Protein AF-A0A6A1QLP9-F1 (afdb_monomer)

pLDDT: mean 76.32, std 18.33, range [34.59, 94.62]

Mean predicted aligned error: 11.69 Å

Sequence (176 aa):
MAVLSKEYGFVILTGAASFIMVTHLAINVSKARKKYKVEVSGNTAVPLWVRRGKNLFSVVEGKYPTMYSTDPENGHLFNCIQRAHQNTLEVYPPFLFFLAVGGVYHPRVVSGLGLAWIVGRVLYAYGYYTGEPRKRKRGALSFIALIGLMGTTVCSAFQHLGWVRTGLSGGCKSCH

InterPro domains:
  IPR001129 Membrane-associated, eicosanoid/glutathione metabolism (MAPEG) protein [PF01124] (12-154)
  IPR023352 Membrane associated eicosanoid/glutathione metabolism-like domain superfamily [G3DSA:1.20.120.550] (2-168)
  IPR023352 Membrane associated eicosanoid/glutathione metabolism-like domain superfamily [SSF161084] (2-163)
  IPR050997 Membrane-associated proteins in eicosanoid and glutathione metabolism [PTHR10250] (3-162)

Structure (mmCIF, N/CA/C/O backbone):
data_AF-A0A6A1QLP9-F1
#
_entry.id   AF-A0A6A1QLP9-F1
#
loop_
_atom_site.group_PDB
_atom_site.id
_atom_site.type_symbol
_atom_site.label_atom_id
_atom_site.label_alt_id
_atom_site.label_comp_id
_atom_site.label_asym_id
_atom_site.label_entity_id
_atom_site.label_seq_id
_atom_site.pdbx_PDB_ins_code
_atom_site.Cartn_x
_atom_site.Cartn_y
_atom_site.Cartn_z
_atom_site.occupancy
_atom_site.B_iso_or_equiv
_atom_site.auth_seq_id
_atom_site.auth_comp_id
_atom_site.auth_asym_id
_atom_site.auth_atom_id
_atom_site.pdbx_PDB_model_num
ATOM 1 N N . MET A 1 1 ? -1.564 7.423 30.452 1.00 41.16 1 MET A N 1
ATOM 2 C CA . MET A 1 1 ? -1.607 6.039 29.925 1.00 41.16 1 MET A CA 1
ATOM 3 C C . MET A 1 1 ? -2.262 6.089 28.557 1.00 41.16 1 MET A C 1
ATOM 5 O O . MET A 1 1 ? -3.289 6.744 28.445 1.00 41.16 1 MET A O 1
ATOM 9 N N . ALA A 1 2 ? -1.649 5.519 27.516 1.00 47.16 2 ALA A N 1
ATOM 10 C CA . ALA A 1 2 ? -2.204 5.581 26.162 1.00 47.16 2 ALA A CA 1
ATOM 11 C C . ALA A 1 2 ? -3.618 4.968 26.137 1.00 47.16 2 ALA A C 1
ATOM 13 O O . ALA A 1 2 ? -3.807 3.836 26.574 1.00 47.16 2 ALA A O 1
ATOM 14 N N . VAL A 1 3 ? -4.598 5.731 25.648 1.00 61.25 3 VAL A N 1
ATOM 15 C CA . VAL A 1 3 ? -6.047 5.422 25.632 1.00 61.25 3 VAL A CA 1
ATOM 16 C C . VAL A 1 3 ? -6.394 4.431 24.502 1.00 61.25 3 VAL A C 1
ATOM 18 O O . VAL A 1 3 ? -7.449 4.499 23.886 1.00 61.25 3 VAL A O 1
ATOM 21 N N . LEU A 1 4 ? -5.481 3.515 24.168 1.00 66.38 4 LEU A N 1
ATOM 22 C CA . LEU A 1 4 ? -5.607 2.640 23.003 1.00 66.38 4 LEU A CA 1
ATOM 23 C C . LEU A 1 4 ? -5.487 1.174 23.418 1.00 66.38 4 LEU A C 1
ATOM 25 O O . LEU A 1 4 ? -4.597 0.805 24.185 1.00 66.38 4 LEU A O 1
ATOM 29 N N . SER A 1 5 ? -6.402 0.338 22.920 1.00 74.50 5 SER A N 1
ATOM 30 C CA . SER A 1 5 ? -6.439 -1.093 23.236 1.00 74.50 5 SER A CA 1
ATOM 31 C C . SER A 1 5 ? -5.113 -1.768 22.868 1.00 74.50 5 SER A C 1
ATOM 33 O O . SER A 1 5 ? -4.557 -1.489 21.806 1.00 74.50 5 SER A O 1
ATOM 35 N N . LYS A 1 6 ? -4.623 -2.695 23.707 1.00 81.44 6 LYS A N 1
ATOM 36 C CA . LYS A 1 6 ? -3.385 -3.469 23.452 1.00 81.44 6 LYS A CA 1
ATOM 37 C C . LYS A 1 6 ? -3.388 -4.132 22.066 1.00 81.44 6 LYS A C 1
ATOM 39 O O . LYS A 1 6 ? -2.355 -4.227 21.415 1.00 81.44 6 LYS A O 1
ATOM 44 N N . GLU A 1 7 ? -4.569 -4.518 21.592 1.00 85.31 7 GLU A N 1
ATOM 45 C CA . GLU A 1 7 ? -4.805 -5.148 20.289 1.00 85.31 7 GLU A CA 1
ATOM 46 C C . GLU A 1 7 ? -4.522 -4.217 19.100 1.00 85.31 7 GLU A C 1
ATOM 48 O O . GLU A 1 7 ? -4.204 -4.680 18.007 1.00 85.31 7 GLU A O 1
ATOM 53 N N . TYR A 1 8 ? -4.583 -2.897 19.292 1.00 88.12 8 TYR A N 1
ATOM 54 C CA . TYR A 1 8 ? -4.250 -1.936 18.240 1.00 88.12 8 TYR A CA 1
ATOM 55 C C . TYR A 1 8 ? -2.758 -1.985 17.864 1.00 88.12 8 TYR A C 1
ATOM 57 O O . TYR A 1 8 ? -2.376 -1.581 16.766 1.00 88.12 8 TYR A O 1
ATOM 65 N N . GLY A 1 9 ? -1.906 -2.555 18.726 1.00 89.00 9 GLY A N 1
ATOM 66 C CA . GLY A 1 9 ? -0.505 -2.824 18.400 1.00 89.00 9 GLY A CA 1
ATOM 67 C C . GLY A 1 9 ? -0.340 -3.650 17.118 1.00 89.00 9 GLY A C 1
ATOM 68 O O . GLY A 1 9 ? 0.564 -3.378 16.327 1.00 89.00 9 GLY A O 1
ATOM 69 N N . PHE A 1 10 ? -1.261 -4.581 16.837 1.00 90.69 10 PHE A N 1
ATOM 70 C CA . PHE A 1 10 ? -1.253 -5.338 15.583 1.00 90.69 10 PHE A CA 1
ATOM 71 C C . PHE A 1 10 ? -1.493 -4.441 14.366 1.00 90.69 10 PHE A C 1
ATOM 73 O O . PHE A 1 10 ? -0.850 -4.621 13.333 1.00 90.69 10 PHE A O 1
ATOM 80 N N . VAL A 1 11 ? -2.366 -3.438 14.474 1.00 92.56 11 VAL A N 1
ATOM 81 C CA . VAL A 1 11 ? -2.654 -2.481 13.393 1.00 92.56 11 VAL A CA 1
ATOM 82 C C . VAL A 1 11 ? -1.407 -1.657 13.075 1.00 92.56 11 VAL A C 1
ATOM 84 O O . VAL A 1 11 ? -1.047 -1.515 11.907 1.00 92.56 11 VAL A O 1
ATOM 87 N N . ILE A 1 12 ? -0.688 -1.202 14.106 1.00 92.56 12 ILE A N 1
ATOM 88 C CA . ILE A 1 12 ? 0.570 -0.454 13.953 1.00 92.56 12 ILE A CA 1
ATOM 89 C C . ILE A 1 12 ? 1.643 -1.318 13.281 1.00 92.56 12 ILE A C 1
ATOM 91 O O . ILE A 1 12 ? 2.286 -0.862 12.335 1.00 92.56 12 ILE A O 1
ATOM 95 N N . LEU A 1 13 ? 1.799 -2.578 13.705 1.00 93.56 13 LEU A N 1
ATOM 96 C CA . LEU A 1 13 ? 2.716 -3.522 13.054 1.00 93.56 13 LEU A CA 1
ATOM 97 C C . LEU A 1 13 ? 2.352 -3.741 11.582 1.00 93.56 13 LEU A C 1
ATOM 99 O O . LEU A 1 13 ? 3.231 -3.772 10.722 1.00 93.56 13 LEU A O 1
ATOM 103 N N . THR A 1 14 ? 1.056 -3.832 11.278 1.00 93.88 14 THR A N 1
ATOM 104 C CA . THR A 1 14 ? 0.567 -3.975 9.900 1.00 93.88 14 THR A CA 1
ATOM 105 C C . THR A 1 14 ? 0.884 -2.722 9.074 1.00 93.88 14 THR A C 1
ATOM 107 O O . THR A 1 14 ? 1.339 -2.826 7.934 1.00 93.88 14 THR A O 1
ATOM 110 N N . GLY A 1 15 ? 0.726 -1.532 9.661 1.00 93.88 15 GLY A N 1
ATOM 111 C CA . GLY A 1 15 ? 1.123 -0.259 9.058 1.00 93.88 15 GLY A CA 1
ATOM 112 C C . GLY A 1 15 ? 2.625 -0.195 8.768 1.00 93.88 15 GLY A C 1
ATOM 113 O O . GLY A 1 15 ? 3.019 0.111 7.641 1.00 93.88 15 GLY A O 1
ATOM 114 N N . ALA A 1 16 ? 3.469 -0.582 9.727 1.00 94.31 16 ALA A N 1
ATOM 115 C CA . ALA A 1 16 ? 4.919 -0.649 9.538 1.00 94.31 16 ALA A CA 1
ATOM 116 C C . ALA A 1 16 ? 5.316 -1.645 8.430 1.00 94.31 16 ALA A C 1
ATOM 118 O O . ALA A 1 16 ? 6.118 -1.315 7.553 1.00 94.31 16 ALA A O 1
ATOM 119 N N . ALA A 1 17 ? 4.702 -2.831 8.402 1.00 94.62 17 ALA A N 1
ATOM 120 C CA . ALA A 1 17 ? 4.916 -3.819 7.345 1.00 94.62 17 ALA A CA 1
ATOM 121 C C . ALA A 1 17 ? 4.508 -3.285 5.959 1.00 94.62 17 ALA A C 1
ATOM 123 O O . ALA A 1 17 ? 5.198 -3.529 4.965 1.00 94.62 17 ALA A O 1
ATOM 124 N N . SER A 1 18 ? 3.424 -2.507 5.883 1.00 93.69 18 SER A N 1
ATOM 125 C CA . SER A 1 18 ? 2.993 -1.887 4.627 1.00 93.69 18 SER A CA 1
ATOM 126 C C . SER A 1 18 ? 4.010 -0.865 4.099 1.00 93.69 18 SER A C 1
ATOM 128 O O . SER A 1 18 ? 4.268 -0.830 2.894 1.00 93.69 18 SER A O 1
ATOM 130 N N . PHE A 1 19 ? 4.674 -0.118 4.989 1.00 93.38 19 PHE A N 1
ATOM 131 C CA . PHE A 1 19 ? 5.731 0.823 4.617 1.00 93.38 19 PHE A CA 1
ATOM 132 C C . PHE A 1 19 ? 6.962 0.110 4.039 1.00 93.38 19 PHE A C 1
ATOM 134 O O . PHE A 1 19 ? 7.518 0.539 3.023 1.00 93.38 19 PHE A O 1
ATOM 141 N N . ILE A 1 20 ? 7.349 -1.025 4.634 1.00 94.31 20 ILE A N 1
ATOM 142 C CA . ILE A 1 20 ? 8.434 -1.876 4.119 1.00 94.31 20 ILE A CA 1
ATOM 143 C C . ILE A 1 20 ? 8.091 -2.378 2.710 1.00 94.31 20 ILE A C 1
ATOM 145 O O . ILE A 1 20 ? 8.933 -2.316 1.813 1.00 94.31 20 ILE A O 1
ATOM 149 N N . MET A 1 21 ? 6.848 -2.814 2.479 1.00 92.81 21 MET A N 1
ATOM 150 C CA . MET A 1 21 ? 6.394 -3.270 1.160 1.00 92.81 21 MET A CA 1
ATOM 151 C C . MET A 1 21 ? 6.458 -2.152 0.108 1.00 92.81 21 MET A C 1
ATOM 153 O O . MET A 1 21 ? 7.036 -2.357 -0.963 1.00 92.81 21 MET A O 1
ATOM 157 N N . VAL A 1 22 ? 5.938 -0.956 0.408 1.00 91.81 22 VAL A N 1
ATOM 158 C CA . VAL A 1 22 ? 5.984 0.187 -0.527 1.00 91.81 22 VAL A CA 1
ATOM 159 C C . VAL A 1 22 ? 7.431 0.579 -0.842 1.00 91.81 22 VAL A C 1
ATOM 161 O O . VAL A 1 22 ? 7.770 0.812 -2.007 1.00 91.81 22 VAL A O 1
ATOM 164 N N . THR A 1 23 ? 8.303 0.566 0.168 1.00 91.44 23 THR A N 1
ATOM 165 C CA . THR A 1 23 ? 9.740 0.833 0.009 1.00 91.44 23 THR A CA 1
ATOM 166 C C . THR A 1 23 ? 10.415 -0.221 -0.870 1.00 91.44 23 THR A C 1
ATOM 168 O O . THR A 1 23 ? 11.175 0.124 -1.776 1.00 91.44 23 THR A O 1
ATOM 171 N N . HIS A 1 24 ? 10.101 -1.504 -0.681 1.00 90.00 24 HIS A N 1
ATOM 172 C CA . HIS A 1 24 ? 10.611 -2.585 -1.527 1.00 90.00 24 HIS A CA 1
ATOM 173 C C . HIS A 1 24 ? 10.222 -2.388 -3.004 1.00 90.00 24 HIS A C 1
ATOM 175 O O . HIS A 1 24 ? 11.066 -2.521 -3.895 1.00 90.00 24 HIS A O 1
ATOM 181 N N . LEU A 1 25 ? 8.975 -1.988 -3.281 1.00 88.00 25 LEU A N 1
ATOM 182 C CA . LEU A 1 25 ? 8.537 -1.658 -4.642 1.00 88.00 25 LEU A CA 1
ATOM 183 C C . LEU A 1 25 ? 9.297 -0.443 -5.207 1.00 88.00 25 LEU A C 1
ATOM 185 O O . LEU A 1 25 ? 9.734 -0.489 -6.358 1.00 88.00 25 LEU A O 1
ATOM 189 N N . ALA A 1 26 ? 9.510 0.607 -4.408 1.00 88.00 26 ALA A N 1
ATOM 190 C CA . ALA A 1 26 ? 10.265 1.797 -4.818 1.00 88.00 26 ALA A CA 1
ATOM 191 C C . ALA A 1 26 ? 11.736 1.479 -5.160 1.00 88.00 26 ALA A C 1
ATOM 193 O O . ALA A 1 26 ? 12.284 1.984 -6.149 1.00 88.00 26 ALA A O 1
ATOM 194 N N . ILE A 1 27 ? 12.369 0.587 -4.390 1.00 88.56 27 ILE A N 1
ATOM 195 C CA . ILE A 1 27 ? 13.727 0.099 -4.666 1.00 88.56 27 ILE A CA 1
ATOM 196 C C . ILE A 1 27 ? 13.755 -0.678 -5.985 1.00 88.56 27 ILE A C 1
ATOM 198 O O . ILE A 1 27 ? 14.677 -0.489 -6.779 1.00 88.56 27 ILE A O 1
ATOM 202 N N . ASN A 1 28 ? 12.747 -1.506 -6.266 1.00 87.88 28 ASN A N 1
ATOM 203 C CA . ASN A 1 28 ? 12.674 -2.246 -7.528 1.00 87.88 28 ASN A CA 1
ATOM 204 C C . ASN A 1 28 ? 12.504 -1.317 -8.738 1.00 87.88 28 ASN A C 1
ATOM 206 O O . ASN A 1 28 ? 13.165 -1.534 -9.754 1.00 87.88 28 ASN A O 1
ATOM 210 N N . VAL A 1 29 ? 11.716 -0.240 -8.623 1.00 85.81 29 VAL A N 1
ATOM 211 C CA . VAL A 1 29 ? 11.641 0.799 -9.670 1.00 85.81 29 VAL A CA 1
ATOM 212 C C . VAL A 1 29 ? 13.000 1.475 -9.856 1.00 85.81 29 VAL A C 1
ATOM 214 O O . VAL A 1 29 ? 13.453 1.648 -10.986 1.00 85.81 29 VAL A O 1
ATOM 217 N N . SER A 1 30 ? 13.683 1.817 -8.764 1.00 83.94 30 SER A N 1
ATOM 218 C CA . SER A 1 30 ? 15.004 2.458 -8.809 1.00 83.94 30 SER A CA 1
ATOM 219 C C . SER A 1 30 ? 16.070 1.558 -9.443 1.00 83.94 30 SER A C 1
ATOM 221 O O . SER A 1 30 ? 16.852 2.009 -10.281 1.00 83.94 30 SER A O 1
ATOM 223 N N . LYS A 1 31 ? 16.079 0.265 -9.101 1.00 85.69 31 LYS A N 1
ATOM 224 C CA . LYS A 1 31 ? 16.943 -0.742 -9.735 1.00 85.69 31 LYS A CA 1
ATOM 225 C C . LYS A 1 31 ? 16.619 -0.889 -11.222 1.00 85.69 31 LYS A C 1
ATOM 227 O O . LYS A 1 31 ? 17.538 -0.934 -12.036 1.00 85.69 31 LYS A O 1
ATOM 232 N N . ALA A 1 32 ? 15.336 -0.904 -11.584 1.00 83.56 32 ALA A N 1
ATOM 233 C CA . ALA A 1 32 ? 14.907 -0.969 -12.976 1.00 83.56 32 ALA A CA 1
ATOM 234 C C . ALA A 1 32 ? 15.343 0.277 -13.768 1.00 83.56 32 ALA A C 1
ATOM 236 O O . ALA A 1 32 ? 15.860 0.129 -14.870 1.00 83.56 32 ALA A O 1
ATOM 237 N N . ARG A 1 33 ? 15.251 1.486 -13.189 1.00 79.38 33 ARG A N 1
ATOM 238 C CA . ARG A 1 33 ? 15.762 2.726 -13.813 1.00 79.38 33 ARG A CA 1
ATOM 239 C C . ARG A 1 33 ? 17.248 2.619 -14.160 1.00 79.38 33 ARG A C 1
ATOM 241 O O . ARG A 1 33 ? 17.635 2.963 -15.271 1.00 79.38 33 ARG A O 1
ATOM 248 N N . LYS A 1 34 ? 18.061 2.085 -13.239 1.00 80.00 34 LYS A N 1
ATOM 249 C CA . LYS A 1 34 ? 19.498 1.853 -13.474 1.00 80.00 34 LYS A CA 1
ATOM 250 C C . LYS A 1 34 ? 19.745 0.785 -14.545 1.00 80.00 34 LYS A C 1
ATOM 252 O O . LYS A 1 34 ? 20.611 0.970 -15.391 1.00 80.00 34 LYS A O 1
ATOM 257 N N . LYS A 1 35 ? 18.976 -0.312 -14.531 1.00 79.56 35 LYS A N 1
ATOM 258 C CA . LYS A 1 35 ? 19.123 -1.432 -15.477 1.00 79.56 35 LYS A CA 1
ATOM 259 C C . LYS A 1 35 ? 18.801 -1.032 -16.918 1.00 79.56 35 LYS A C 1
ATOM 261 O O . LYS A 1 35 ? 19.521 -1.432 -17.825 1.00 79.56 35 LYS A O 1
ATOM 266 N N . TYR A 1 36 ? 17.744 -0.249 -17.115 1.00 72.50 36 TYR A N 1
ATOM 267 C CA . TYR A 1 36 ? 17.289 0.167 -18.444 1.00 72.50 36 TYR A CA 1
ATOM 268 C C . TYR A 1 36 ? 17.879 1.503 -18.897 1.00 72.50 36 TYR A C 1
ATOM 270 O O . TYR A 1 36 ? 17.431 2.029 -19.905 1.00 72.50 36 TYR A O 1
ATOM 278 N N . LYS A 1 37 ? 18.860 2.057 -18.159 1.00 65.69 37 LYS A N 1
ATOM 279 C CA . LYS A 1 37 ? 19.513 3.345 -18.455 1.00 65.69 37 LYS A CA 1
ATOM 280 C C . LYS A 1 37 ? 18.513 4.422 -18.889 1.00 65.69 37 LYS A C 1
ATOM 282 O O . LYS A 1 37 ? 18.781 5.183 -19.810 1.00 65.69 37 LYS A O 1
ATOM 287 N N . VAL A 1 38 ? 17.346 4.467 -18.238 1.00 60.72 38 VAL A N 1
ATOM 288 C CA . VAL A 1 38 ? 16.335 5.489 -18.519 1.00 60.72 38 VAL A CA 1
ATOM 289 C C . VAL A 1 38 ? 16.949 6.790 -18.041 1.00 60.72 38 VAL A C 1
ATOM 291 O O . VAL A 1 38 ? 16.946 7.067 -16.838 1.00 60.72 38 VAL A O 1
ATOM 294 N N . GLU A 1 39 ? 17.563 7.532 -18.961 1.00 52.97 39 GLU A N 1
ATOM 295 C CA . GLU A 1 39 ? 18.166 8.812 -18.646 1.00 52.97 39 GLU A CA 1
ATOM 296 C C . GLU A 1 39 ? 17.054 9.706 -18.104 1.00 52.97 39 GLU A C 1
ATOM 298 O O . GLU A 1 39 ? 16.117 10.107 -18.804 1.00 52.97 39 GLU A O 1
ATOM 303 N N . VAL A 1 40 ? 17.138 9.980 -16.803 1.00 52.28 40 VAL A N 1
ATOM 304 C CA . VAL A 1 40 ? 16.488 11.127 -16.184 1.00 52.28 40 VAL A CA 1
ATOM 305 C C . VAL A 1 40 ? 17.168 12.311 -16.843 1.00 52.28 40 VAL A C 1
ATOM 307 O O . VAL A 1 40 ? 18.239 12.684 -16.389 1.00 52.28 40 VAL A O 1
ATOM 310 N N . SER A 1 41 ? 16.609 12.759 -17.973 1.00 41.88 41 SER A N 1
ATOM 311 C CA . SER A 1 41 ? 17.127 13.778 -18.889 1.00 41.88 41 SER A CA 1
ATOM 312 C C . SER A 1 41 ? 18.008 14.809 -18.182 1.00 41.88 41 SER A C 1
ATOM 314 O O . SER A 1 41 ? 17.544 15.869 -17.767 1.00 41.88 41 SER A O 1
ATOM 316 N N . GLY A 1 42 ? 19.292 14.483 -18.065 1.00 45.06 42 GLY A N 1
ATOM 317 C CA . GLY A 1 42 ? 20.350 15.422 -17.782 1.00 45.06 42 GLY A CA 1
ATOM 318 C C . GLY A 1 42 ? 20.740 16.013 -19.123 1.00 45.06 42 GLY A C 1
ATOM 319 O O . GLY A 1 42 ? 21.214 15.306 -20.003 1.00 45.06 42 GLY A O 1
ATOM 320 N N . ASN A 1 43 ? 20.505 17.309 -19.282 1.00 39.81 43 ASN A N 1
ATOM 321 C CA . ASN A 1 43 ? 21.240 18.167 -20.207 1.00 39.81 43 ASN A CA 1
ATOM 322 C C . ASN A 1 43 ? 21.183 17.823 -21.706 1.00 39.81 43 ASN A C 1
ATOM 324 O O . ASN A 1 43 ? 22.191 17.918 -22.399 1.00 39.81 43 ASN A O 1
ATOM 328 N N . THR A 1 44 ? 19.995 17.586 -22.260 1.00 41.31 44 THR A N 1
ATOM 329 C CA . THR A 1 44 ? 19.772 17.951 -23.670 1.00 41.31 44 THR A CA 1
ATOM 330 C C . THR A 1 44 ? 18.977 19.243 -23.726 1.00 41.31 44 THR A C 1
ATOM 332 O O . THR A 1 44 ? 17.766 19.246 -23.939 1.00 41.31 44 THR A O 1
ATOM 335 N N . ALA A 1 45 ? 19.682 20.359 -23.518 1.00 43.19 45 ALA A N 1
ATOM 336 C CA . ALA A 1 45 ? 19.255 21.620 -24.098 1.00 43.19 45 ALA A CA 1
ATOM 337 C C . ALA A 1 45 ? 19.235 21.401 -25.615 1.00 43.19 45 ALA A C 1
ATOM 339 O O . ALA A 1 45 ? 20.285 21.312 -26.244 1.00 43.19 45 ALA A O 1
ATOM 340 N N . VAL A 1 46 ? 18.054 21.229 -26.199 1.00 43.78 46 VAL A N 1
ATOM 341 C CA . VAL A 1 46 ? 17.875 21.498 -27.624 1.00 43.78 46 VAL A CA 1
ATOM 342 C C . VAL A 1 46 ? 17.834 23.017 -27.731 1.00 43.78 46 VAL A C 1
ATOM 344 O O . VAL A 1 46 ? 16.893 23.615 -27.209 1.00 43.78 46 VAL A O 1
ATOM 347 N N . PRO A 1 47 ? 18.844 23.685 -28.314 1.00 42.72 47 PRO A N 1
ATOM 348 C CA . PRO A 1 47 ? 18.749 25.116 -28.515 1.00 42.72 47 PRO A CA 1
ATOM 349 C C . PRO A 1 47 ? 17.731 25.348 -29.635 1.00 42.72 47 PRO A C 1
ATOM 351 O O . PRO A 1 47 ? 18.063 25.343 -30.820 1.00 42.72 47 PRO A O 1
ATOM 354 N N . LEU A 1 48 ? 16.461 25.506 -29.263 1.00 45.50 48 LEU A N 1
ATOM 355 C CA . LEU A 1 48 ? 15.441 25.999 -30.171 1.00 45.50 48 LEU A CA 1
ATOM 356 C C . LEU A 1 48 ? 15.639 27.516 -30.278 1.00 45.50 48 LEU A C 1
ATOM 358 O O . LEU A 1 48 ? 15.149 28.289 -29.457 1.00 45.50 48 LEU A O 1
ATOM 362 N N . TRP A 1 49 ? 16.421 27.953 -31.267 1.00 41.94 49 TRP A N 1
ATOM 363 C CA . TRP A 1 49 ? 16.651 29.373 -31.538 1.00 41.94 49 TRP A CA 1
ATOM 364 C C . TRP A 1 49 ? 15.392 30.013 -32.142 1.00 41.94 49 TRP A C 1
ATOM 366 O O . TRP A 1 49 ? 15.315 30.252 -33.347 1.00 41.94 49 TRP A O 1
ATOM 376 N N . VAL A 1 50 ? 14.384 30.318 -31.323 1.00 52.50 50 VAL A N 1
ATOM 377 C CA . VAL A 1 50 ? 13.271 31.174 -31.756 1.00 52.50 50 VAL A CA 1
ATOM 378 C C . VAL A 1 50 ? 13.750 32.623 -31.711 1.00 52.50 50 VAL A C 1
ATOM 380 O O . VAL A 1 50 ? 13.850 33.252 -30.659 1.00 52.50 50 VAL A O 1
ATOM 383 N N . ARG A 1 51 ? 14.104 33.159 -32.881 1.00 43.97 51 ARG A N 1
ATOM 384 C CA . ARG A 1 51 ? 14.646 34.513 -33.033 1.00 43.97 51 A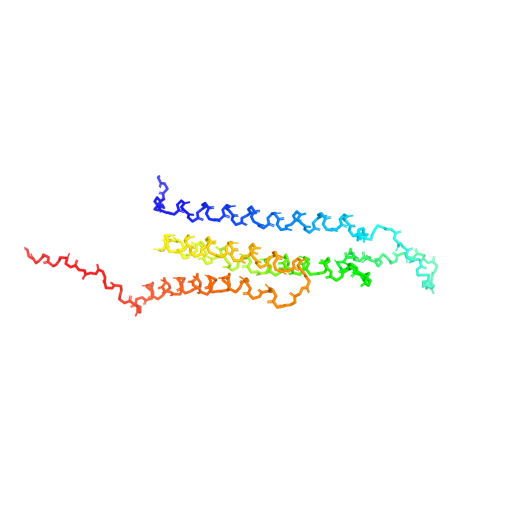RG A CA 1
ATOM 385 C C . ARG A 1 51 ? 13.521 35.546 -32.897 1.00 43.97 51 ARG A C 1
ATOM 387 O O . ARG A 1 51 ? 12.840 35.850 -33.872 1.00 43.97 51 ARG A O 1
ATOM 394 N N . ARG A 1 52 ? 13.340 36.124 -31.706 1.00 48.75 52 ARG A N 1
ATOM 395 C CA . ARG A 1 52 ? 12.495 37.317 -31.514 1.00 48.75 52 ARG A CA 1
ATOM 396 C C . ARG A 1 52 ? 13.211 38.368 -30.667 1.00 48.75 52 ARG A C 1
ATOM 398 O O . ARG A 1 52 ? 13.222 38.291 -29.449 1.00 48.75 52 ARG A O 1
ATOM 405 N N . GLY A 1 53 ? 13.760 39.381 -31.341 1.00 46.50 53 GLY A N 1
ATOM 406 C CA . GLY A 1 53 ? 14.353 40.563 -30.703 1.00 46.50 53 GLY A CA 1
ATOM 407 C C . GLY A 1 53 ? 15.731 40.326 -30.075 1.00 46.50 53 GLY A C 1
ATOM 408 O O . GLY A 1 53 ? 16.131 39.199 -29.818 1.00 46.50 53 GLY A O 1
ATOM 409 N N . LYS A 1 54 ? 16.485 41.412 -29.867 1.00 54.66 54 LYS A N 1
ATOM 410 C CA . LYS A 1 54 ? 17.914 41.444 -29.482 1.00 54.66 54 LYS A CA 1
ATOM 411 C C . LYS A 1 54 ? 18.225 40.965 -28.049 1.00 54.66 54 LYS A C 1
ATOM 413 O O . LYS A 1 54 ? 19.316 41.224 -27.556 1.00 54.66 54 LYS A O 1
ATOM 418 N N . ASN A 1 55 ? 17.309 40.239 -27.414 1.00 41.31 55 ASN A N 1
ATOM 419 C CA . ASN A 1 55 ? 17.514 39.620 -26.112 1.00 41.31 55 ASN A CA 1
ATOM 420 C C . ASN A 1 55 ? 17.447 38.106 -26.308 1.00 41.31 55 ASN A C 1
ATOM 422 O O . ASN A 1 55 ? 16.388 37.557 -26.609 1.00 41.31 55 ASN A O 1
ATOM 426 N N . LEU A 1 56 ? 18.593 37.440 -26.172 1.00 49.19 56 LEU A N 1
ATOM 427 C CA . LEU A 1 56 ? 18.676 35.987 -26.200 1.00 49.19 56 LEU A CA 1
ATOM 428 C C . LEU A 1 56 ? 18.095 35.447 -24.888 1.00 49.19 56 LEU A C 1
ATOM 430 O O . LEU A 1 56 ? 18.807 35.293 -23.901 1.00 49.19 56 LEU A O 1
ATOM 434 N N . PHE A 1 57 ? 16.783 35.236 -24.853 1.00 52.38 57 PHE A N 1
ATOM 435 C CA . PHE A 1 57 ? 16.118 34.629 -23.709 1.00 52.38 57 PHE A CA 1
ATOM 436 C C . PHE A 1 57 ? 16.043 33.117 -23.917 1.00 52.38 57 PHE A C 1
ATOM 438 O O . PHE A 1 57 ? 15.296 32.635 -24.768 1.00 52.38 57 PHE A O 1
ATOM 445 N N . SER A 1 58 ? 16.822 32.364 -23.141 1.00 43.53 58 SER A N 1
ATOM 446 C CA . SER A 1 58 ? 16.667 30.915 -23.051 1.00 43.53 58 SER A CA 1
ATOM 447 C C . SER A 1 58 ? 15.373 30.614 -22.297 1.00 43.53 58 SER A C 1
ATOM 449 O O . SER A 1 58 ? 15.345 30.656 -21.067 1.00 43.53 58 SER A O 1
ATOM 451 N N . VAL A 1 59 ? 14.295 30.301 -23.018 1.00 49.69 59 VAL A N 1
ATOM 452 C CA . VAL A 1 59 ? 13.168 29.583 -22.416 1.00 49.69 59 VAL A CA 1
ATOM 453 C C . VAL A 1 59 ? 13.712 28.212 -22.032 1.00 49.69 59 VAL A C 1
ATOM 455 O O . VAL A 1 59 ? 13.971 27.373 -22.893 1.00 49.69 59 VAL A O 1
ATOM 458 N N . VAL A 1 60 ? 13.944 27.990 -20.740 1.00 45.62 60 VAL A N 1
ATOM 459 C CA . VAL A 1 60 ? 14.147 26.641 -20.217 1.00 45.62 60 VAL A CA 1
ATOM 460 C C . VAL A 1 60 ? 12.793 25.946 -20.331 1.00 45.62 60 VAL A C 1
ATOM 462 O O . VAL A 1 60 ? 11.988 25.978 -19.403 1.00 45.62 60 VAL A O 1
ATOM 465 N N . GLU A 1 61 ? 12.504 25.346 -21.486 1.00 49.38 61 GLU A N 1
ATOM 466 C CA . GLU A 1 61 ? 11.547 24.244 -21.538 1.00 49.38 61 GLU A CA 1
ATOM 467 C C . GLU A 1 61 ? 12.147 23.155 -20.653 1.00 49.38 61 GLU A C 1
ATOM 469 O O . GLU A 1 61 ? 13.066 22.435 -21.046 1.00 49.38 61 GLU A O 1
ATOM 474 N N . GLY A 1 62 ? 11.710 23.115 -19.395 1.00 42.03 62 GLY A N 1
ATOM 475 C CA . GLY A 1 62 ? 12.120 22.095 -18.446 1.00 42.03 62 GLY A CA 1
ATOM 476 C C . GLY A 1 62 ? 11.719 20.738 -19.003 1.00 42.03 62 GLY A C 1
ATOM 477 O O . GLY A 1 62 ? 10.571 20.322 -18.872 1.00 42.03 62 GLY A O 1
ATOM 478 N N . LYS A 1 63 ? 12.655 20.062 -19.670 1.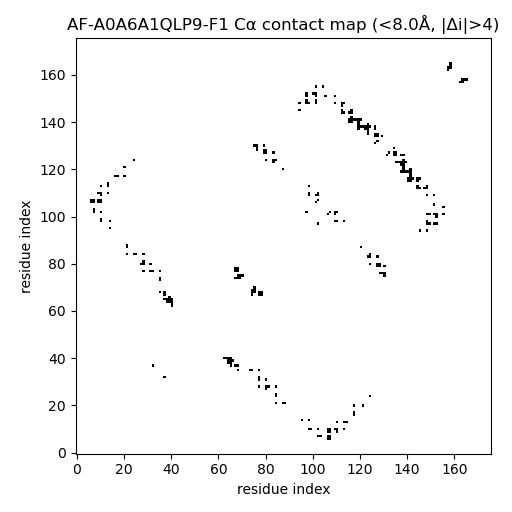00 51.25 63 LYS A N 1
ATOM 479 C CA . LYS A 1 63 ? 12.459 18.722 -20.211 1.00 51.25 63 LYS A CA 1
ATOM 480 C C . LYS A 1 63 ? 12.177 17.798 -19.030 1.00 51.25 63 LYS A C 1
ATOM 482 O O . LYS A 1 63 ? 13.059 17.546 -18.210 1.00 51.25 63 LYS A O 1
ATOM 487 N N . TYR A 1 64 ? 10.923 17.367 -18.900 1.00 50.19 64 TYR A N 1
ATOM 488 C CA . TYR A 1 64 ? 10.503 16.516 -17.794 1.00 50.19 64 TYR A CA 1
ATOM 489 C C . TYR A 1 64 ? 11.353 15.241 -17.753 1.00 50.19 64 TYR A C 1
ATOM 491 O O . TYR A 1 64 ? 11.687 14.689 -18.807 1.00 50.19 64 TYR A O 1
ATOM 499 N N . PRO A 1 65 ? 11.701 14.749 -16.550 1.00 60.81 65 PRO A N 1
ATOM 500 C CA . PRO A 1 65 ? 12.436 13.505 -16.416 1.00 60.81 65 PRO A CA 1
ATOM 501 C C . PRO A 1 65 ? 11.657 12.378 -17.095 1.00 60.81 65 PRO A C 1
ATOM 503 O O . PRO A 1 65 ? 10.461 12.200 -16.856 1.00 60.81 65 PRO A O 1
ATOM 506 N N . THR A 1 66 ? 12.340 11.616 -17.946 1.00 67.06 66 THR A N 1
ATOM 507 C CA . THR A 1 66 ? 11.732 10.551 -18.742 1.00 67.06 66 THR A CA 1
ATOM 508 C C . THR A 1 66 ? 11.077 9.518 -17.819 1.00 67.06 66 THR A C 1
ATOM 510 O O . THR A 1 66 ? 11.745 8.819 -17.048 1.00 67.06 66 THR A O 1
ATOM 513 N N . MET A 1 67 ? 9.742 9.459 -17.842 1.00 69.75 67 MET A N 1
ATOM 514 C CA . MET A 1 67 ? 8.977 8.533 -17.004 1.00 69.75 67 MET A CA 1
ATOM 515 C C . MET A 1 67 ? 8.996 7.128 -17.597 1.00 69.75 67 MET A C 1
ATOM 517 O O . MET A 1 67 ? 9.354 6.193 -16.895 1.00 69.75 67 MET A O 1
ATOM 521 N N . TYR A 1 68 ? 8.708 6.989 -18.888 1.00 72.62 68 TYR A N 1
ATOM 522 C CA . TYR A 1 68 ? 8.604 5.706 -19.579 1.00 72.62 68 TYR A CA 1
ATOM 523 C 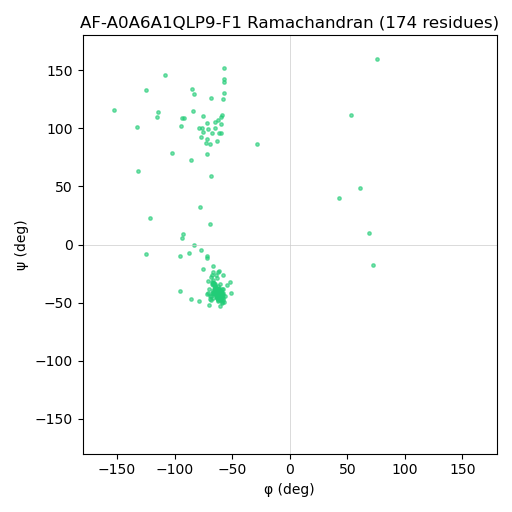C . TYR A 1 68 ? 9.792 5.484 -20.519 1.00 72.62 68 TYR A C 1
ATOM 525 O O . TYR A 1 68 ? 10.285 6.437 -21.113 1.00 72.62 68 TYR A O 1
ATOM 533 N N . SER A 1 69 ? 10.244 4.238 -20.671 1.00 71.44 69 SER A N 1
ATOM 534 C CA . SER A 1 69 ? 11.188 3.882 -21.740 1.00 71.44 69 SER A CA 1
ATOM 535 C C . SER A 1 69 ? 10.397 3.589 -23.015 1.00 71.44 69 SER A C 1
ATOM 537 O O . SER A 1 69 ? 9.389 2.874 -22.980 1.00 71.44 69 SER A O 1
ATOM 539 N N . THR A 1 70 ? 10.857 4.155 -24.129 1.00 70.25 70 THR A N 1
ATOM 540 C CA . THR A 1 70 ? 10.311 3.937 -25.478 1.00 70.25 70 THR A CA 1
ATOM 541 C C . THR A 1 70 ? 11.054 2.815 -26.213 1.00 70.25 70 THR A C 1
ATOM 543 O O . THR A 1 70 ? 10.797 2.57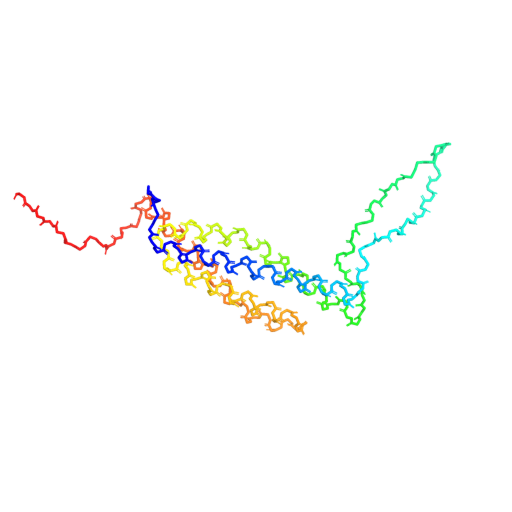4 -27.389 1.00 70.25 70 THR A O 1
ATOM 546 N N . ASP A 1 71 ? 11.977 2.121 -25.536 1.00 74.00 71 ASP A N 1
ATOM 547 C CA . ASP A 1 71 ? 12.798 1.084 -26.154 1.00 74.00 71 ASP A CA 1
ATOM 548 C C . ASP A 1 71 ? 11.932 -0.138 -26.520 1.00 74.00 71 ASP A C 1
ATOM 550 O O . ASP A 1 71 ? 11.251 -0.689 -25.643 1.00 74.00 71 ASP A O 1
ATOM 554 N N . PRO A 1 72 ? 11.958 -0.601 -27.783 1.00 66.31 72 PRO A N 1
ATOM 555 C CA . PRO A 1 72 ? 11.034 -1.622 -28.279 1.00 66.31 72 PRO A CA 1
ATOM 556 C C . PRO A 1 72 ? 11.246 -3.012 -27.660 1.00 66.31 72 PRO A C 1
ATOM 558 O O . PRO A 1 72 ? 10.286 -3.766 -27.528 1.00 66.31 72 PRO A O 1
ATOM 561 N N . GLU A 1 73 ? 12.462 -3.356 -27.222 1.00 70.19 73 GLU A N 1
ATOM 562 C CA . GLU A 1 73 ? 12.749 -4.695 -26.679 1.00 70.19 73 GLU A CA 1
ATOM 563 C C . GLU A 1 73 ? 12.427 -4.823 -25.183 1.00 70.19 73 GLU A C 1
ATOM 565 O O . GLU A 1 73 ? 11.765 -5.766 -24.754 1.00 70.19 73 GLU A O 1
ATOM 570 N N . ASN A 1 74 ? 12.856 -3.856 -24.368 1.00 71.06 74 ASN A N 1
ATOM 571 C CA . ASN A 1 74 ? 12.826 -3.966 -22.905 1.00 71.06 74 ASN A CA 1
ATOM 572 C C . ASN A 1 74 ? 12.083 -2.817 -22.194 1.00 71.06 74 ASN A C 1
ATOM 574 O O . ASN A 1 74 ? 11.825 -2.900 -20.987 1.00 71.06 74 ASN A O 1
ATOM 578 N N . GLY A 1 75 ? 11.686 -1.768 -22.922 1.00 74.56 75 GLY A N 1
ATOM 579 C CA . GLY A 1 75 ? 11.015 -0.599 -22.351 1.00 74.56 75 GLY A CA 1
ATOM 580 C C . GLY A 1 75 ? 9.629 -0.913 -21.791 1.00 74.56 75 GLY A C 1
ATOM 581 O O . GLY A 1 75 ? 9.236 -0.396 -20.742 1.00 74.56 75 GLY A O 1
ATOM 582 N N . HIS A 1 76 ? 8.910 -1.855 -22.410 1.00 80.81 76 HIS A N 1
ATOM 583 C CA . HIS A 1 76 ? 7.574 -2.252 -21.961 1.00 80.81 76 HIS A CA 1
ATOM 584 C C . HIS A 1 76 ? 7.575 -2.848 -20.538 1.00 80.81 76 HIS A C 1
ATOM 586 O O . HIS A 1 76 ? 6.651 -2.594 -19.759 1.00 80.81 76 HIS A O 1
ATOM 592 N N . LEU A 1 77 ? 8.622 -3.594 -20.161 1.00 84.38 77 LEU A N 1
ATOM 593 C CA . LEU A 1 77 ? 8.742 -4.205 -18.837 1.00 84.38 77 LEU A CA 1
ATOM 594 C C . LEU A 1 77 ? 9.014 -3.150 -17.757 1.00 84.38 77 LEU A C 1
ATOM 596 O O . LEU A 1 77 ? 8.404 -3.177 -16.686 1.00 84.38 77 LEU A O 1
ATOM 600 N N . PHE A 1 78 ? 9.876 -2.176 -18.053 1.00 83.00 78 PHE A N 1
ATOM 601 C CA . PHE A 1 78 ? 10.098 -1.022 -17.182 1.00 83.00 78 PHE A CA 1
ATOM 602 C C . PHE A 1 78 ? 8.810 -0.222 -16.949 1.00 83.00 78 PHE A C 1
ATOM 604 O O . PHE A 1 78 ? 8.469 0.090 -15.804 1.00 83.00 78 PHE A O 1
ATOM 611 N N . ASN A 1 79 ? 8.053 0.031 -18.018 1.00 85.19 79 ASN A N 1
ATOM 612 C CA . ASN A 1 79 ? 6.776 0.741 -17.948 1.00 85.19 79 ASN A CA 1
ATOM 613 C C . ASN A 1 79 ? 5.758 -0.032 -17.089 1.00 85.19 79 ASN A C 1
ATOM 615 O O . ASN A 1 79 ? 5.044 0.565 -16.280 1.00 85.19 79 ASN A O 1
ATOM 619 N N . CYS A 1 80 ? 5.741 -1.369 -17.178 1.00 86.75 80 CYS A N 1
ATOM 620 C CA . CYS A 1 80 ? 4.916 -2.219 -16.314 1.00 86.75 80 CYS A CA 1
ATOM 621 C C . CYS A 1 80 ? 5.311 -2.107 -14.832 1.00 86.75 80 CYS A C 1
ATOM 623 O O . CYS A 1 80 ? 4.437 -1.952 -13.976 1.00 86.75 80 CYS A O 1
ATOM 625 N N . ILE A 1 81 ? 6.611 -2.148 -14.522 1.00 86.44 81 ILE A N 1
ATOM 626 C CA . ILE A 1 81 ? 7.132 -2.012 -13.151 1.00 86.44 81 ILE A CA 1
ATOM 627 C C . ILE A 1 81 ? 6.730 -0.658 -12.550 1.00 86.44 81 ILE A C 1
ATOM 629 O O . ILE A 1 81 ? 6.243 -0.602 -11.417 1.00 86.44 81 ILE A O 1
ATOM 633 N N . GLN A 1 82 ? 6.879 0.426 -13.314 1.00 86.06 82 GLN A N 1
ATOM 634 C CA . GLN A 1 82 ? 6.462 1.754 -12.868 1.00 86.06 82 GLN A CA 1
ATOM 635 C C . GLN A 1 82 ? 4.959 1.854 -12.631 1.00 86.06 82 GLN A C 1
ATOM 637 O O . GLN A 1 82 ? 4.538 2.369 -11.594 1.00 86.06 82 GLN A O 1
ATOM 642 N N . ARG A 1 83 ? 4.146 1.329 -13.554 1.00 87.25 83 ARG A N 1
ATOM 643 C CA . ARG A 1 83 ? 2.686 1.370 -13.430 1.00 87.25 83 ARG A CA 1
ATOM 644 C C . ARG A 1 83 ? 2.202 0.607 -12.196 1.00 87.25 83 ARG A C 1
ATOM 646 O O . ARG A 1 83 ? 1.292 1.070 -11.513 1.00 87.25 83 ARG A O 1
ATOM 653 N N . ALA A 1 84 ? 2.823 -0.530 -11.877 1.00 88.19 84 ALA A N 1
ATOM 654 C CA . ALA A 1 84 ? 2.501 -1.299 -10.674 1.00 88.19 84 ALA A CA 1
ATOM 655 C C . ALA A 1 84 ? 2.790 -0.514 -9.383 1.00 88.19 84 ALA A C 1
ATOM 657 O O . ALA A 1 84 ? 1.990 -0.542 -8.443 1.00 88.19 84 ALA A O 1
ATOM 658 N N . HIS A 1 85 ? 3.911 0.212 -9.345 1.00 89.00 85 HIS A N 1
ATOM 659 C CA . HIS A 1 85 ? 4.268 1.055 -8.207 1.00 89.00 85 HIS A CA 1
ATOM 660 C C . HIS A 1 85 ? 3.328 2.259 -8.067 1.00 89.00 85 HIS A C 1
ATOM 662 O O . HIS A 1 85 ? 2.788 2.472 -6.985 1.00 89.00 85 HIS A O 1
ATOM 668 N N . GLN A 1 86 ? 3.056 2.983 -9.160 1.00 89.38 86 GLN A N 1
ATOM 669 C CA . GLN A 1 86 ? 2.116 4.112 -9.164 1.00 89.38 86 GLN A CA 1
ATOM 670 C C . GLN A 1 86 ? 0.716 3.689 -8.713 1.00 89.38 86 GLN A C 1
ATOM 672 O O . GLN A 1 86 ? 0.159 4.313 -7.819 1.00 89.38 86 GLN A O 1
ATOM 677 N N . ASN A 1 87 ? 0.185 2.573 -9.225 1.00 91.44 87 ASN A N 1
ATOM 678 C CA . ASN A 1 87 ? -1.109 2.062 -8.767 1.00 91.44 87 ASN A CA 1
ATOM 679 C C . ASN A 1 87 ? -1.113 1.720 -7.269 1.00 91.44 87 ASN A C 1
ATOM 681 O O . ASN A 1 87 ? -2.126 1.875 -6.591 1.00 91.44 87 ASN A O 1
ATOM 685 N N . THR A 1 88 ? 0.013 1.241 -6.740 1.00 90.38 88 THR A N 1
ATOM 686 C CA . THR A 1 88 ? 0.125 0.983 -5.302 1.00 90.38 88 THR A CA 1
ATOM 687 C C . THR A 1 88 ? 0.095 2.295 -4.520 1.00 90.38 88 THR A C 1
ATOM 689 O O . THR A 1 88 ? -0.619 2.363 -3.527 1.00 90.38 88 THR A O 1
ATOM 692 N N . LEU A 1 89 ? 0.780 3.345 -4.989 1.00 91.38 89 LEU A N 1
ATOM 693 C CA . LEU A 1 89 ? 0.754 4.673 -4.364 1.00 91.38 89 LEU A CA 1
ATOM 694 C C . LEU A 1 89 ? -0.617 5.353 -4.450 1.00 91.38 89 LEU A C 1
ATOM 696 O O . LEU A 1 89 ? -1.009 6.016 -3.500 1.00 91.38 89 LEU A O 1
ATOM 700 N N . GLU A 1 90 ? -1.368 5.155 -5.531 1.00 91.75 90 GLU A N 1
ATOM 701 C CA . GLU A 1 90 ? -2.738 5.672 -5.667 1.00 91.75 90 GLU A CA 1
ATOM 702 C C . GLU A 1 90 ? -3.696 5.029 -4.648 1.00 91.75 90 GLU A C 1
ATOM 704 O O . GLU A 1 90 ? -4.604 5.679 -4.137 1.00 91.75 90 GLU A O 1
ATOM 709 N N . VAL A 1 91 ? -3.483 3.750 -4.317 1.00 91.38 91 VAL A N 1
ATOM 710 C CA . VAL A 1 91 ? -4.351 2.992 -3.397 1.00 91.38 91 VAL A CA 1
ATOM 711 C C . VAL A 1 91 ? -3.831 2.991 -1.952 1.00 91.38 91 VAL A C 1
ATOM 713 O O . VAL A 1 91 ? -4.543 2.591 -1.031 1.00 91.38 91 VAL A O 1
ATOM 716 N N . TYR A 1 92 ? -2.610 3.462 -1.715 1.00 92.56 92 TYR A N 1
ATOM 717 C CA . TYR A 1 92 ? -1.998 3.465 -0.387 1.00 92.56 92 TYR A CA 1
ATOM 718 C C . TYR A 1 92 ? -2.655 4.453 0.602 1.00 92.56 92 TYR A C 1
ATOM 720 O O . TYR A 1 92 ? -2.958 4.025 1.716 1.00 92.56 92 TYR A O 1
ATOM 728 N N . PRO A 1 93 ? -2.972 5.715 0.238 1.00 93.88 93 PRO A N 1
ATOM 729 C CA . PRO A 1 93 ? -3.699 6.625 1.124 1.00 93.88 93 PRO A CA 1
ATOM 730 C C . PRO A 1 93 ? -5.064 6.092 1.594 1.00 93.88 93 PRO A C 1
ATOM 732 O O . PRO A 1 93 ? -5.289 6.078 2.807 1.00 93.88 93 PRO A O 1
ATOM 735 N N . PRO A 1 94 ? -5.963 5.593 0.715 1.00 92.12 94 PRO A N 1
ATOM 736 C CA . PRO A 1 94 ? -7.230 5.033 1.181 1.00 92.12 94 PRO A CA 1
ATOM 737 C C . PRO A 1 94 ? -7.030 3.760 2.012 1.00 92.12 94 PRO A C 1
ATOM 739 O O . PRO A 1 94 ? -7.746 3.557 2.989 1.00 92.12 94 PRO A O 1
ATOM 742 N N . PHE A 1 95 ? -6.029 2.930 1.696 1.00 94.12 95 PHE A N 1
ATOM 743 C CA . PHE A 1 95 ? -5.672 1.781 2.532 1.00 94.12 95 PHE A CA 1
ATOM 744 C C . PHE A 1 95 ? -5.293 2.202 3.960 1.00 94.12 95 PHE A C 1
ATOM 746 O O . PHE A 1 95 ? -5.850 1.662 4.914 1.00 94.12 95 PHE A O 1
ATOM 753 N N . LEU A 1 96 ? -4.390 3.177 4.116 1.00 94.00 96 LEU A N 1
ATOM 754 C CA . LEU A 1 96 ? -3.975 3.675 5.432 1.00 94.00 96 LEU A CA 1
ATOM 755 C C . LEU A 1 96 ? -5.142 4.291 6.203 1.00 94.00 96 LEU A C 1
ATOM 757 O O . LEU A 1 96 ? -5.259 4.074 7.408 1.00 94.00 96 LEU A O 1
ATOM 761 N N . PHE A 1 97 ? -6.013 5.022 5.508 1.00 93.75 97 PHE A N 1
ATOM 762 C CA . PHE A 1 97 ? -7.204 5.610 6.105 1.00 93.75 97 PHE A CA 1
ATOM 763 C C . PHE A 1 97 ? -8.132 4.534 6.687 1.00 93.75 97 PHE A C 1
ATOM 765 O O . PHE A 1 97 ? -8.452 4.581 7.874 1.00 93.75 97 PHE A O 1
ATOM 772 N N . PHE A 1 98 ? -8.507 3.523 5.898 1.00 93.56 98 PHE A N 1
ATOM 773 C CA . PHE A 1 98 ? -9.380 2.449 6.383 1.00 93.56 98 PHE A CA 1
ATOM 774 C C . PHE A 1 98 ? -8.705 1.568 7.442 1.00 93.56 98 PHE A C 1
ATOM 776 O O . PHE A 1 98 ? -9.370 1.129 8.379 1.00 93.56 98 PHE A O 1
ATOM 783 N N . LEU A 1 99 ? -7.388 1.348 7.342 1.00 93.75 99 LEU A N 1
ATOM 784 C CA . LEU A 1 99 ? -6.611 0.619 8.347 1.00 93.75 99 LEU A CA 1
ATOM 785 C C . LEU A 1 99 ? -6.621 1.350 9.700 1.00 93.75 99 LEU A C 1
ATOM 787 O O . LEU A 1 99 ? -6.857 0.725 10.732 1.00 93.75 99 LEU A O 1
ATOM 791 N N . ALA A 1 100 ? -6.400 2.666 9.700 1.00 92.12 100 ALA A N 1
ATOM 792 C CA . ALA A 1 100 ? -6.395 3.470 10.918 1.00 92.12 100 ALA A CA 1
ATOM 793 C C . ALA A 1 100 ? -7.803 3.604 11.514 1.00 92.12 100 ALA A C 1
ATOM 795 O O . ALA A 1 100 ? -8.009 3.281 12.681 1.00 92.12 100 ALA A O 1
ATOM 796 N N . VAL A 1 101 ? -8.790 4.021 10.713 1.00 91.75 101 VAL A N 1
ATOM 797 C CA . VAL A 1 101 ? -10.160 4.266 11.195 1.00 91.75 101 VAL A CA 1
ATOM 798 C C . VAL A 1 101 ? -10.857 2.962 11.582 1.00 91.75 101 VAL A C 1
ATOM 800 O O . VAL A 1 101 ? -11.426 2.867 12.668 1.00 91.75 101 VAL A O 1
ATOM 803 N N . GLY A 1 102 ? -10.784 1.928 10.739 1.00 88.75 102 GLY A N 1
ATOM 804 C CA . GLY A 1 102 ? -11.354 0.617 11.054 1.00 88.75 102 GLY A CA 1
ATOM 805 C C . GLY A 1 102 ? -10.641 -0.064 12.226 1.00 88.75 102 GLY A C 1
ATOM 806 O O . GLY A 1 102 ? -11.276 -0.762 13.020 1.00 88.75 102 GLY A O 1
ATOM 807 N N . GLY A 1 103 ? -9.329 0.154 12.365 1.00 89.88 103 GLY A N 1
ATOM 808 C CA . GLY A 1 103 ? -8.512 -0.442 13.420 1.00 89.88 103 GLY A CA 1
ATOM 809 C C . GLY A 1 103 ? -8.913 -0.001 14.827 1.00 89.88 103 GLY A C 1
ATOM 810 O O . GLY A 1 103 ? -8.718 -0.764 15.771 1.00 89.88 103 GLY A O 1
ATOM 811 N N . VAL A 1 104 ? -9.512 1.187 14.973 1.00 89.38 104 VAL A N 1
ATOM 812 C CA . VAL A 1 104 ? -9.992 1.694 16.271 1.00 89.38 104 VAL A CA 1
ATOM 813 C C . VAL A 1 104 ? -11.124 0.823 16.823 1.00 89.38 104 VAL A C 1
ATOM 815 O O . VAL A 1 104 ? -11.147 0.542 18.019 1.00 89.38 104 VAL A O 1
ATOM 818 N N . TYR A 1 105 ? -12.024 0.344 15.961 1.00 85.69 105 TYR A N 1
ATOM 819 C CA . TYR A 1 105 ? -13.200 -0.435 16.369 1.00 85.69 105 TYR A CA 1
ATOM 820 C C . TYR A 1 105 ? -12.970 -1.946 16.285 1.00 85.69 105 TYR A C 1
ATOM 822 O O . TYR A 1 105 ? -13.406 -2.701 17.155 1.00 85.69 105 TYR A O 1
ATOM 830 N N . HIS A 1 106 ? -12.278 -2.405 15.240 1.00 87.75 106 HIS A N 1
ATOM 831 C CA . HIS A 1 106 ? -12.104 -3.827 14.942 1.00 87.75 106 HIS A CA 1
ATOM 832 C C . HIS A 1 106 ? -10.630 -4.179 14.653 1.00 87.75 106 HIS A C 1
ATOM 834 O O . HIS A 1 106 ? -10.317 -4.656 13.558 1.00 87.75 106 HIS A O 1
ATOM 840 N N . PRO A 1 107 ? -9.711 -4.009 15.631 1.00 88.19 107 PRO A N 1
ATOM 841 C CA . PRO A 1 107 ? -8.264 -4.112 15.407 1.00 88.19 107 PRO A CA 1
ATOM 842 C C . PRO A 1 107 ? -7.829 -5.470 14.839 1.00 88.19 107 PRO A C 1
ATOM 844 O O . PRO A 1 107 ? -7.046 -5.519 13.897 1.00 88.19 107 PRO A O 1
ATOM 847 N N . ARG A 1 108 ? -8.388 -6.584 15.331 1.00 89.25 108 ARG A N 1
ATOM 848 C CA . ARG A 1 108 ? -8.012 -7.941 14.884 1.00 89.25 108 ARG A CA 1
ATOM 849 C C . ARG A 1 108 ? -8.391 -8.220 13.427 1.00 89.25 108 ARG A C 1
ATOM 851 O O . ARG A 1 108 ? -7.581 -8.740 12.663 1.00 89.25 108 ARG A O 1
ATOM 858 N N . VAL A 1 109 ? -9.616 -7.859 13.039 1.00 91.88 109 VAL A N 1
ATOM 859 C CA . VAL A 1 109 ? -10.133 -8.086 11.678 1.00 91.88 109 VAL A CA 1
ATOM 860 C C . VAL A 1 109 ? -9.381 -7.206 10.683 1.00 91.88 109 VAL A C 1
ATOM 862 O O . VAL A 1 109 ? -8.939 -7.680 9.637 1.00 91.88 109 VAL A O 1
ATOM 865 N N . VAL A 1 110 ? -9.179 -5.938 11.042 1.00 93.50 110 VAL A N 1
ATOM 866 C CA . VAL A 1 110 ? -8.497 -4.952 10.202 1.00 93.50 110 VAL A CA 1
ATOM 867 C C . VAL A 1 110 ? -7.017 -5.287 10.020 1.00 93.50 110 VAL A C 1
ATOM 869 O O . VAL A 1 110 ? -6.524 -5.194 8.898 1.00 93.50 110 VAL A O 1
ATOM 872 N N . SER A 1 111 ? -6.322 -5.776 11.051 1.00 93.62 111 SER A N 1
ATOM 873 C CA . SER A 1 111 ? -4.953 -6.293 10.906 1.00 93.62 111 SER A CA 1
ATOM 874 C C . SER A 1 111 ? -4.872 -7.492 9.961 1.00 93.62 111 SER A C 1
ATOM 876 O O . SER A 1 111 ? -4.001 -7.525 9.092 1.00 93.62 111 SER A O 1
ATOM 878 N N . GLY A 1 112 ? -5.795 -8.454 10.070 1.00 94.38 112 GLY A N 1
ATOM 879 C CA . GLY A 1 112 ? -5.837 -9.614 9.173 1.00 94.38 112 GLY A CA 1
ATOM 880 C C . GLY A 1 112 ? -6.073 -9.219 7.712 1.00 94.38 112 GLY A C 1
ATOM 881 O O . GLY A 1 112 ? -5.336 -9.644 6.819 1.00 94.38 112 GLY A O 1
ATOM 882 N N . LEU A 1 113 ? -7.051 -8.342 7.468 1.00 94.38 113 LEU A N 1
ATOM 883 C CA . LEU A 1 113 ? -7.324 -7.799 6.134 1.00 94.38 113 LEU A CA 1
ATOM 884 C C . LEU A 1 113 ? -6.161 -6.944 5.611 1.00 94.38 113 LEU A C 1
ATOM 886 O O . LEU A 1 113 ? -5.832 -7.011 4.427 1.00 94.38 113 LEU A O 1
ATOM 890 N N . GLY A 1 114 ? -5.497 -6.185 6.485 1.00 94.50 114 GLY A N 1
ATOM 891 C CA . GLY A 1 114 ? -4.319 -5.396 6.144 1.00 94.50 114 GLY A CA 1
ATOM 892 C C . GLY A 1 114 ? -3.138 -6.259 5.697 1.00 94.50 114 GLY A C 1
ATOM 893 O O . GLY A 1 114 ? -2.530 -5.982 4.662 1.00 94.50 114 GLY A O 1
ATOM 894 N N . LEU A 1 115 ? -2.860 -7.356 6.406 1.00 94.62 115 LEU A N 1
ATOM 895 C CA . LEU A 1 115 ? -1.848 -8.334 5.995 1.00 94.62 115 LEU A CA 1
ATOM 896 C C . LEU A 1 115 ? -2.217 -9.011 4.670 1.00 94.62 115 LEU A C 1
ATOM 898 O O . LEU A 1 115 ? -1.372 -9.110 3.778 1.00 94.62 115 LEU A O 1
ATOM 902 N N . ALA A 1 116 ? -3.480 -9.414 4.502 1.00 94.19 116 ALA A N 1
ATOM 903 C CA . ALA A 1 116 ? -3.964 -9.982 3.244 1.00 94.19 116 ALA A CA 1
ATOM 904 C C . ALA A 1 116 ? -3.789 -9.000 2.070 1.00 94.19 116 ALA A C 1
ATOM 906 O O . ALA A 1 116 ? -3.381 -9.400 0.977 1.00 94.19 116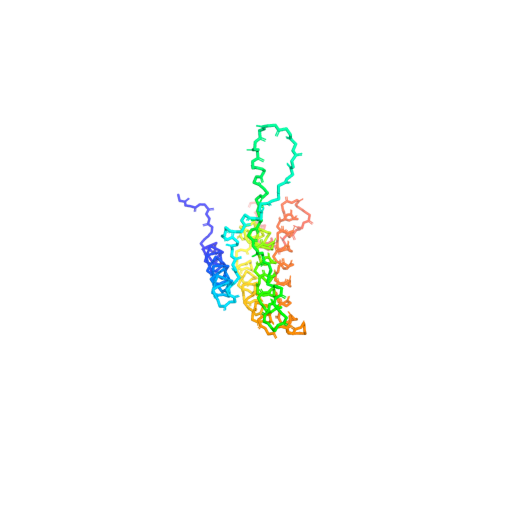 ALA A O 1
ATOM 907 N N . TRP A 1 117 ? -4.018 -7.704 2.300 1.00 94.44 117 TRP A N 1
ATOM 908 C CA . TRP A 1 117 ? -3.768 -6.662 1.308 1.00 94.44 117 TRP A CA 1
ATOM 909 C C . TRP A 1 117 ? -2.284 -6.557 0.938 1.00 94.44 117 TRP A C 1
ATOM 911 O O . TRP A 1 117 ? -1.961 -6.541 -0.253 1.00 94.44 117 TRP A O 1
ATOM 921 N N . ILE A 1 118 ? -1.379 -6.551 1.927 1.00 93.94 118 ILE A N 1
ATOM 922 C CA . ILE A 1 118 ? 0.078 -6.501 1.707 1.00 93.94 118 ILE A CA 1
ATOM 923 C C . ILE A 1 118 ? 0.532 -7.695 0.857 1.00 93.94 118 ILE A C 1
ATOM 925 O O . ILE A 1 118 ? 1.203 -7.504 -0.160 1.00 93.94 118 ILE A O 1
ATOM 929 N N . VAL A 1 119 ? 0.120 -8.916 1.215 1.00 92.81 119 VAL A N 1
ATOM 930 C CA . VAL A 1 119 ? 0.456 -10.133 0.454 1.00 92.81 119 VAL A CA 1
ATOM 931 C C . VAL A 1 119 ? -0.099 -10.056 -0.969 1.00 92.81 119 VAL A C 1
ATOM 933 O O . VAL A 1 119 ? 0.625 -10.308 -1.935 1.00 92.81 119 VAL A O 1
ATOM 936 N N . GLY A 1 120 ? -1.357 -9.634 -1.124 1.00 91.25 120 GLY A N 1
ATOM 937 C CA . GLY A 1 120 ? -1.979 -9.442 -2.433 1.00 91.25 120 GLY A CA 1
ATOM 938 C C . GLY A 1 120 ? -1.216 -8.444 -3.309 1.00 91.25 120 GLY A C 1
ATOM 939 O O . GLY A 1 120 ? -1.050 -8.684 -4.506 1.00 91.25 120 GLY A O 1
ATOM 940 N N . ARG A 1 121 ? -0.683 -7.366 -2.719 1.00 90.25 121 ARG A N 1
ATOM 941 C CA . ARG A 1 121 ? 0.123 -6.358 -3.427 1.00 90.25 121 ARG A CA 1
ATOM 942 C C . ARG A 1 121 ? 1.489 -6.871 -3.853 1.00 90.25 121 ARG A C 1
ATOM 944 O O . ARG A 1 121 ? 1.919 -6.576 -4.967 1.00 90.25 121 ARG A O 1
ATOM 951 N N . VAL A 1 122 ? 2.139 -7.678 -3.022 1.00 90.38 122 VAL A N 1
ATOM 952 C CA . VAL A 1 122 ? 3.396 -8.335 -3.397 1.00 90.38 122 VAL A CA 1
ATOM 953 C C . VAL A 1 122 ? 3.161 -9.279 -4.581 1.00 90.38 122 VAL A C 1
ATOM 955 O O . VAL A 1 122 ? 3.859 -9.180 -5.592 1.00 90.38 122 VAL A O 1
ATOM 958 N N . LEU A 1 123 ? 2.123 -10.120 -4.523 1.00 89.12 123 LEU A N 1
ATOM 959 C CA . LEU A 1 123 ? 1.752 -11.015 -5.627 1.00 89.12 123 LEU A CA 1
ATOM 960 C C . LEU A 1 123 ? 1.376 -10.251 -6.905 1.00 89.12 123 LEU A C 1
ATOM 962 O O . LEU A 1 123 ? 1.750 -10.662 -8.006 1.00 89.12 123 LEU A O 1
ATOM 966 N N . TYR A 1 124 ? 0.676 -9.124 -6.768 1.00 87.06 124 TYR A N 1
ATOM 967 C CA . TYR A 1 124 ? 0.356 -8.226 -7.876 1.00 87.06 124 TYR A CA 1
ATOM 968 C C . TYR A 1 124 ? 1.622 -7.677 -8.547 1.00 87.06 124 TYR A C 1
ATOM 970 O O . TYR A 1 124 ? 1.743 -7.754 -9.771 1.00 87.06 124 TYR A O 1
ATOM 978 N N . ALA A 1 125 ? 2.588 -7.182 -7.764 1.00 85.81 125 ALA A N 1
ATOM 979 C CA . ALA A 1 125 ? 3.848 -6.652 -8.280 1.00 85.81 125 ALA A CA 1
ATOM 980 C C . ALA A 1 125 ? 4.654 -7.725 -9.032 1.00 85.81 125 ALA A C 1
ATOM 982 O O . ALA A 1 125 ? 5.070 -7.488 -10.165 1.00 85.81 125 ALA A O 1
ATOM 983 N N . TYR A 1 126 ? 4.787 -8.931 -8.467 1.00 84.88 126 TYR A N 1
ATOM 984 C CA . TYR A 1 126 ? 5.448 -10.051 -9.150 1.00 84.88 126 TYR A CA 1
ATOM 985 C C . TYR A 1 126 ? 4.736 -10.455 -10.445 1.00 84.88 126 TYR A C 1
ATOM 987 O O . TYR A 1 126 ? 5.396 -10.717 -11.450 1.00 84.88 126 TYR A O 1
ATOM 995 N N . GLY A 1 127 ? 3.399 -10.457 -10.461 1.00 84.94 127 GLY A N 1
ATOM 996 C CA . GLY A 1 127 ? 2.627 -10.672 -11.685 1.00 84.94 127 GLY A CA 1
ATOM 997 C C . GLY A 1 127 ? 2.930 -9.616 -12.754 1.00 84.94 127 GLY A C 1
ATOM 998 O O . GLY A 1 127 ? 3.100 -9.956 -13.923 1.00 84.94 127 GLY A O 1
ATOM 999 N N . TYR A 1 128 ? 3.079 -8.351 -12.358 1.00 80.94 128 TYR A N 1
ATOM 1000 C CA . TYR A 1 128 ? 3.419 -7.249 -13.265 1.00 80.94 128 TYR A CA 1
ATOM 1001 C C . TYR A 1 128 ? 4.826 -7.346 -13.861 1.00 80.94 128 TYR A C 1
ATOM 1003 O O . TYR A 1 128 ? 5.030 -6.930 -15.001 1.00 80.94 128 TYR A O 1
ATOM 1011 N N . TYR A 1 129 ? 5.781 -7.936 -13.141 1.00 81.94 129 TYR A N 1
ATOM 1012 C CA . TYR A 1 129 ? 7.158 -8.105 -13.619 1.00 81.94 129 TYR A CA 1
ATOM 1013 C C . TYR A 1 129 ? 7.293 -9.156 -14.729 1.00 81.94 129 TYR A C 1
ATOM 1015 O O . TYR A 1 129 ? 8.343 -9.258 -15.350 1.00 81.94 129 TYR A O 1
ATOM 1023 N N . THR A 1 130 ? 6.241 -9.930 -15.002 1.00 79.19 130 THR A N 1
ATOM 1024 C CA . THR A 1 130 ? 6.248 -10.925 -16.085 1.00 79.19 130 THR A CA 1
ATOM 1025 C C . THR A 1 130 ? 5.820 -10.366 -17.442 1.00 79.19 130 THR A C 1
ATOM 1027 O O . THR A 1 130 ? 5.889 -11.087 -18.428 1.00 79.19 130 THR A O 1
ATOM 1030 N N . GLY A 1 131 ? 5.340 -9.117 -17.515 1.00 68.94 131 GLY A N 1
ATOM 1031 C CA . GLY A 1 131 ? 4.872 -8.489 -18.762 1.00 68.94 131 GLY A CA 1
ATOM 1032 C C . GLY A 1 131 ? 3.536 -9.027 -19.302 1.00 68.94 131 GLY A C 1
ATOM 1033 O O . GLY A 1 131 ? 2.857 -8.347 -20.068 1.00 68.94 131 GLY A O 1
ATOM 1034 N N . GLU A 1 132 ? 3.086 -10.200 -18.855 1.00 74.62 132 GLU A N 1
ATOM 1035 C CA . GLU A 1 132 ? 1.839 -10.811 -19.314 1.00 74.62 132 GLU A CA 1
ATOM 1036 C C . GLU A 1 132 ? 0.597 -10.270 -18.573 1.00 74.62 132 GLU A C 1
ATOM 1038 O O . GLU A 1 132 ? 0.512 -10.324 -17.339 1.00 74.62 132 GLU A O 1
ATOM 1043 N N . PRO A 1 133 ? -0.457 -9.842 -19.291 1.00 66.00 133 PRO A N 1
ATOM 1044 C CA . PRO A 1 133 ? -1.659 -9.282 -18.675 1.00 66.00 133 PRO A CA 1
ATOM 1045 C C . PRO A 1 133 ? -2.479 -10.304 -17.872 1.00 66.00 133 PRO A C 1
ATOM 1047 O O . PRO A 1 133 ? -3.161 -9.930 -16.917 1.00 66.00 133 PRO A O 1
ATOM 1050 N N . ARG A 1 134 ? -2.403 -11.601 -18.202 1.00 65.94 134 ARG A N 1
ATOM 1051 C CA . ARG A 1 134 ? -3.175 -12.659 -17.519 1.00 65.94 134 ARG A CA 1
ATOM 1052 C C . ARG A 1 134 ? -2.689 -12.941 -16.095 1.00 65.94 134 ARG A C 1
ATOM 1054 O O . ARG A 1 134 ? -3.507 -13.246 -15.226 1.00 65.94 134 ARG A O 1
ATOM 1061 N N . LYS A 1 135 ? -1.390 -12.778 -15.821 1.00 73.06 135 LYS A N 1
ATOM 1062 C CA . LYS A 1 135 ? -0.787 -13.038 -14.499 1.00 73.06 135 LYS A CA 1
ATOM 1063 C C . LYS A 1 135 ? -1.168 -11.985 -13.444 1.00 73.06 135 LYS A C 1
ATOM 1065 O O . LYS A 1 135 ? -1.025 -12.242 -12.250 1.00 73.06 135 LYS A O 1
ATOM 1070 N N . ARG A 1 136 ? -1.765 -10.857 -13.860 1.00 66.38 136 ARG A N 1
ATOM 1071 C CA . ARG A 1 136 ? -2.267 -9.777 -12.983 1.00 66.38 136 ARG A CA 1
ATOM 1072 C C . ARG A 1 136 ? -3.398 -10.221 -12.050 1.00 66.38 136 ARG A C 1
ATOM 1074 O O . ARG A 1 136 ? -3.514 -9.698 -10.945 1.00 66.38 136 ARG A O 1
ATOM 1081 N N . LYS A 1 137 ? -4.205 -11.215 -12.455 1.00 69.88 137 LYS A N 1
ATOM 1082 C CA . LYS A 1 137 ? -5.361 -11.696 -11.669 1.00 69.88 137 LYS A CA 1
ATOM 1083 C C . LYS A 1 137 ? -4.974 -12.266 -10.298 1.00 69.88 137 LYS A C 1
ATOM 1085 O O . LYS A 1 137 ? -5.794 -12.243 -9.389 1.00 69.88 137 LYS A O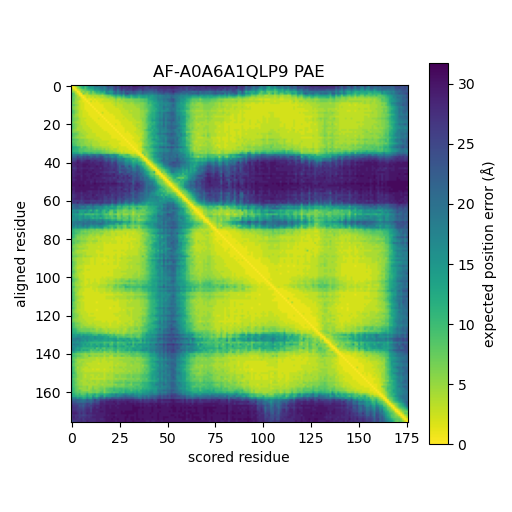 1
ATOM 1090 N N . ARG A 1 138 ? -3.721 -12.705 -10.115 1.00 71.75 138 ARG A N 1
ATOM 1091 C CA . ARG A 1 138 ? -3.204 -13.180 -8.817 1.00 71.75 138 ARG A CA 1
ATOM 1092 C C . ARG A 1 138 ? -3.216 -12.095 -7.732 1.00 71.75 138 ARG A C 1
ATOM 1094 O O . ARG A 1 138 ? -3.300 -12.422 -6.556 1.00 71.75 138 ARG A O 1
ATOM 1101 N N . GLY A 1 139 ? -3.200 -10.818 -8.120 1.00 76.19 139 GLY A N 1
ATOM 1102 C CA . GLY A 1 139 ? -3.330 -9.687 -7.202 1.00 76.19 139 GLY A CA 1
ATOM 1103 C C . GLY A 1 139 ? -4.767 -9.319 -6.817 1.00 76.19 139 GLY A C 1
ATOM 1104 O O . GLY A 1 139 ? -4.952 -8.396 -6.033 1.00 76.19 139 GLY A O 1
ATOM 1105 N N . ALA A 1 140 ? -5.798 -10.008 -7.325 1.00 81.50 140 ALA A N 1
ATOM 1106 C CA . ALA A 1 140 ? -7.196 -9.697 -6.997 1.00 81.50 140 ALA A CA 1
ATOM 1107 C C . ALA A 1 140 ? -7.487 -9.766 -5.484 1.00 81.50 140 ALA A C 1
ATOM 1109 O O . ALA A 1 140 ? -8.340 -9.031 -4.987 1.00 81.50 140 ALA A O 1
ATOM 1110 N N . LEU A 1 141 ? -6.710 -10.567 -4.745 1.00 85.50 141 LEU A N 1
ATOM 1111 C CA . LEU A 1 141 ? -6.740 -10.631 -3.284 1.00 85.50 141 LEU A CA 1
ATOM 1112 C C . LEU A 1 141 ? -6.633 -9.240 -2.636 1.00 85.50 141 LEU A C 1
ATOM 1114 O O . LEU A 1 141 ? -7.379 -8.952 -1.703 1.00 85.50 141 LEU A O 1
ATOM 1118 N N . SER A 1 142 ? -5.768 -8.348 -3.142 1.00 86.88 142 SER A N 1
ATOM 1119 C CA . SER A 1 142 ? -5.622 -7.012 -2.549 1.00 86.88 142 SER A CA 1
ATOM 1120 C C . SER A 1 142 ? -6.871 -6.153 -2.735 1.00 86.88 142 SER A C 1
ATOM 1122 O O . SER A 1 142 ? -7.182 -5.333 -1.880 1.00 86.88 142 SER A O 1
ATOM 1124 N N . PHE A 1 143 ? -7.608 -6.331 -3.831 1.00 88.12 143 PHE A N 1
ATOM 1125 C CA . PHE A 1 143 ? -8.859 -5.599 -4.045 1.00 88.12 143 PHE A CA 1
ATOM 1126 C C . PHE A 1 143 ? -9.966 -6.102 -3.120 1.00 88.12 143 PHE A C 1
ATOM 1128 O O . PHE A 1 143 ? -10.651 -5.292 -2.503 1.00 88.12 143 PHE A O 1
ATOM 1135 N N . ILE A 1 144 ? -10.086 -7.421 -2.957 1.00 91.25 144 ILE A N 1
ATOM 1136 C CA . ILE A 1 144 ? -11.044 -8.026 -2.020 1.00 91.25 144 ILE A CA 1
ATOM 1137 C C . ILE A 1 144 ? -10.740 -7.567 -0.588 1.00 91.25 144 ILE A C 1
ATOM 1139 O O . ILE A 1 144 ? -11.642 -7.141 0.128 1.00 91.25 144 ILE A O 1
ATOM 1143 N N . ALA A 1 145 ? -9.463 -7.575 -0.195 1.00 91.56 145 ALA A N 1
ATOM 1144 C CA . ALA A 1 145 ? -9.035 -7.100 1.117 1.00 91.56 145 ALA A CA 1
ATOM 1145 C C . ALA A 1 145 ? -9.337 -5.606 1.331 1.00 91.56 145 ALA A C 1
ATOM 1147 O O . ALA A 1 145 ? -9.779 -5.223 2.412 1.00 91.56 145 ALA A O 1
ATOM 1148 N N . LEU A 1 146 ? -9.158 -4.765 0.305 1.00 91.38 146 LEU A N 1
ATOM 1149 C CA . LEU A 1 146 ? -9.476 -3.336 0.384 1.00 91.38 146 LEU A CA 1
ATOM 1150 C C . LEU A 1 146 ? -10.980 -3.083 0.545 1.00 91.38 146 LEU A C 1
ATOM 1152 O O . LEU A 1 146 ? -11.371 -2.251 1.358 1.00 91.38 146 LEU A O 1
ATOM 1156 N N . ILE A 1 147 ? -11.820 -3.813 -0.194 1.00 93.56 147 ILE A N 1
ATOM 1157 C CA . ILE A 1 147 ? -13.281 -3.740 -0.043 1.00 93.56 147 ILE A CA 1
ATOM 1158 C C . ILE A 1 147 ? -13.686 -4.216 1.355 1.00 93.56 147 ILE A C 1
ATOM 1160 O O . ILE A 1 147 ? -14.530 -3.591 1.991 1.00 93.56 147 ILE A O 1
ATOM 1164 N N . GLY A 1 148 ? -13.044 -5.269 1.869 1.00 93.06 148 GLY A N 1
ATOM 1165 C CA . GLY A 1 148 ? -13.231 -5.722 3.246 1.00 93.06 148 GLY A CA 1
ATOM 1166 C C . GLY A 1 148 ? -12.901 -4.629 4.265 1.00 93.06 148 GLY A C 1
ATOM 1167 O O . GLY A 1 148 ? -13.710 -4.354 5.147 1.00 93.06 148 GLY A O 1
ATOM 1168 N N . LEU A 1 149 ? -11.755 -3.955 4.115 1.00 92.50 149 LEU A N 1
ATOM 1169 C CA . LEU A 1 149 ? -11.357 -2.833 4.973 1.00 92.50 149 LEU A CA 1
ATOM 1170 C C . LEU A 1 149 ? -12.373 -1.687 4.913 1.00 92.50 149 LEU A C 1
ATOM 1172 O O . LEU A 1 149 ? -12.831 -1.223 5.956 1.00 92.50 149 LEU A O 1
ATOM 1176 N N . MET A 1 150 ? -12.797 -1.294 3.712 1.00 93.69 150 MET A N 1
ATOM 1177 C CA . MET A 1 150 ? -13.849 -0.293 3.533 1.00 93.69 150 MET A CA 1
ATOM 1178 C C . MET A 1 150 ? -15.152 -0.717 4.232 1.00 93.69 150 MET A C 1
ATOM 1180 O O . MET A 1 150 ? -15.755 0.081 4.948 1.00 93.69 150 MET A O 1
ATOM 1184 N N . GLY A 1 151 ? -15.546 -1.987 4.098 1.00 92.25 151 GLY A N 1
ATOM 1185 C CA . GLY A 1 151 ? -16.708 -2.562 4.774 1.00 92.25 151 GLY A CA 1
ATOM 1186 C C . GLY A 1 151 ? -16.610 -2.468 6.296 1.00 92.25 151 GLY A C 1
ATOM 1187 O O . GLY A 1 151 ? -17.580 -2.076 6.938 1.00 92.25 151 GLY A O 1
ATOM 1188 N N . THR A 1 152 ? -15.434 -2.730 6.882 1.00 90.12 152 THR A N 1
ATOM 1189 C CA . THR A 1 152 ? -15.247 -2.562 8.335 1.00 90.12 152 THR A CA 1
ATOM 1190 C C . THR A 1 152 ? -15.458 -1.116 8.780 1.00 90.12 152 THR A C 1
ATOM 1192 O O . THR A 1 152 ? -16.138 -0.892 9.776 1.00 90.12 152 THR A O 1
ATOM 1195 N N . THR A 1 153 ? -14.965 -0.133 8.020 1.00 90.75 153 THR A N 1
ATOM 1196 C CA . THR A 1 153 ? -15.163 1.292 8.330 1.00 90.75 153 THR A CA 1
ATOM 1197 C C . THR A 1 153 ? -16.629 1.708 8.208 1.00 90.75 153 THR A C 1
ATOM 1199 O O . THR A 1 153 ? -17.136 2.431 9.064 1.00 90.75 153 THR A O 1
ATOM 1202 N N . VAL A 1 154 ? -17.336 1.218 7.187 1.00 91.19 154 VAL A N 1
ATOM 1203 C CA . VAL A 1 154 ? -18.773 1.471 6.999 1.00 91.19 154 VAL A CA 1
ATOM 1204 C C . VAL A 1 154 ? -19.596 0.848 8.132 1.00 91.19 154 VAL A C 1
ATOM 1206 O O . VAL A 1 154 ? -20.474 1.508 8.685 1.00 91.19 154 VAL A O 1
ATOM 1209 N N . CYS A 1 155 ? -19.278 -0.381 8.549 1.00 87.00 155 CYS A N 1
ATOM 1210 C CA . CYS A 1 155 ? -19.911 -1.014 9.708 1.00 87.00 155 CYS A CA 1
ATOM 1211 C C . CYS A 1 155 ? -19.699 -0.201 10.991 1.00 87.00 155 CYS A C 1
ATOM 1213 O O . CYS A 1 155 ? -20.648 -0.001 11.747 1.00 87.00 155 CYS A O 1
ATOM 1215 N N . SER A 1 156 ? -18.487 0.311 11.221 1.00 86.94 156 SER A N 1
ATOM 1216 C CA . SER A 1 156 ? -18.208 1.190 12.361 1.00 86.94 156 SER A CA 1
ATOM 1217 C C . SER A 1 156 ? -18.984 2.510 12.280 1.00 86.94 156 SER A C 1
ATOM 1219 O O . SER A 1 156 ? -19.512 2.971 13.289 1.00 86.94 156 SER A O 1
ATOM 1221 N N . ALA A 1 157 ? -19.143 3.090 11.085 1.00 88.44 157 ALA A N 1
ATOM 1222 C CA . ALA A 1 157 ? -19.976 4.277 10.890 1.00 88.44 157 ALA A CA 1
ATOM 1223 C C . ALA A 1 157 ? -21.456 4.002 11.215 1.00 88.44 157 ALA A C 1
ATOM 1225 O O . ALA A 1 157 ? -22.093 4.789 11.915 1.00 88.44 157 ALA A O 1
ATOM 1226 N N . PHE A 1 158 ? -21.998 2.861 10.780 1.00 87.81 158 PHE A N 1
ATOM 1227 C CA . PHE A 1 158 ? -23.373 2.474 11.104 1.00 87.81 158 PHE A CA 1
ATOM 1228 C C . PHE A 1 158 ? -23.594 2.184 12.592 1.00 87.81 158 PHE A C 1
ATOM 1230 O O . PHE A 1 158 ? -24.672 2.479 13.111 1.00 87.81 158 PHE A O 1
ATOM 1237 N N . GLN A 1 159 ? -22.587 1.645 13.285 1.00 84.19 159 GLN A N 1
ATOM 1238 C CA . GLN A 1 159 ? -22.618 1.503 14.744 1.00 84.19 159 GLN A CA 1
ATOM 1239 C C . GLN A 1 159 ? -22.686 2.877 15.427 1.00 84.19 159 GLN A C 1
ATOM 1241 O O . GLN A 1 159 ? -23.488 3.062 16.338 1.00 84.19 159 GLN A O 1
ATOM 1246 N N . HIS A 1 160 ? -21.920 3.863 14.945 1.00 82.25 160 HIS A N 1
ATOM 1247 C CA . HIS A 1 160 ? -21.961 5.235 15.465 1.00 82.25 160 HIS A CA 1
ATOM 1248 C C . HIS A 1 160 ? -23.292 5.950 15.228 1.00 82.25 160 HIS A C 1
ATOM 1250 O O . HIS A 1 160 ? -23.740 6.705 16.086 1.00 82.25 160 HIS A O 1
ATOM 1256 N N . LEU A 1 161 ? -23.934 5.700 14.086 1.00 87.50 161 LEU A N 1
ATOM 1257 C CA . LEU A 1 161 ? -25.251 6.252 13.756 1.00 87.50 161 LEU A CA 1
ATOM 1258 C C . LEU A 1 161 ? -26.404 5.530 14.478 1.00 87.50 161 LEU A C 1
ATOM 1260 O O . LEU A 1 161 ? -27.557 5.931 14.344 1.00 87.50 161 LEU A O 1
ATOM 1264 N N . GLY A 1 162 ? -26.119 4.452 15.219 1.00 79.50 162 GLY A N 1
ATOM 1265 C CA . GLY A 1 162 ? -27.131 3.648 15.909 1.00 79.50 162 GLY A CA 1
ATOM 1266 C C . GLY A 1 162 ? -28.052 2.855 14.973 1.00 79.50 162 GLY A C 1
ATOM 1267 O O . GLY A 1 162 ? -29.038 2.278 15.426 1.00 79.50 162 GLY A O 1
ATOM 1268 N N . TRP A 1 163 ? -27.742 2.804 13.673 1.00 79.62 163 TRP A N 1
ATOM 1269 C CA . TRP A 1 163 ? -28.533 2.080 12.669 1.00 79.62 163 TRP A CA 1
ATOM 1270 C C . TRP A 1 163 ? -28.341 0.565 12.749 1.00 79.62 163 TRP A C 1
ATOM 1272 O O . TRP A 1 163 ? -29.200 -0.194 12.307 1.00 79.62 163 TRP A O 1
ATOM 1282 N N . VAL A 1 164 ? -27.238 0.111 13.347 1.00 67.81 164 VAL A N 1
ATOM 1283 C CA . VAL A 1 164 ? -26.957 -1.308 13.574 1.00 67.81 164 VAL A CA 1
ATOM 1284 C C . VAL A 1 164 ? -26.952 -1.574 15.075 1.00 67.81 164 VAL A C 1
ATOM 1286 O O . VAL A 1 164 ? -26.074 -1.109 15.797 1.00 67.81 164 VAL A O 1
ATOM 1289 N N . ARG A 1 165 ? -27.924 -2.360 15.557 1.00 56.59 165 ARG A N 1
ATOM 1290 C CA . ARG A 1 165 ? -27.870 -2.938 16.906 1.00 56.59 165 ARG A CA 1
ATOM 1291 C C . ARG A 1 165 ? -26.805 -4.026 16.915 1.00 56.59 165 ARG A C 1
ATOM 1293 O O . ARG A 1 165 ? -27.036 -5.128 16.421 1.00 56.59 165 ARG A O 1
ATOM 1300 N N . THR A 1 166 ? -25.648 -3.742 17.496 1.00 56.81 166 THR A N 1
ATOM 1301 C CA . THR A 1 166 ? -24.671 -4.777 17.832 1.00 56.81 166 THR A CA 1
ATOM 1302 C C . THR A 1 166 ? -25.309 -5.677 18.891 1.00 56.81 166 THR A C 1
ATOM 1304 O O . THR A 1 166 ? -25.411 -5.311 20.061 1.00 56.81 166 THR A O 1
ATOM 1307 N N . GLY A 1 167 ? -25.811 -6.838 18.468 1.00 51.66 167 GLY A N 1
ATOM 1308 C CA . GLY A 1 167 ? -26.382 -7.887 19.316 1.00 51.66 167 GLY A CA 1
ATOM 1309 C C . GLY A 1 167 ? -25.336 -8.570 20.200 1.00 51.66 167 GLY A C 1
ATOM 1310 O O . GLY A 1 167 ? -25.145 -9.775 20.112 1.00 51.66 167 GLY A O 1
ATOM 1311 N N . LEU A 1 168 ? -24.659 -7.792 21.046 1.00 47.62 168 LEU A N 1
ATOM 1312 C CA . LEU A 1 168 ? -23.822 -8.250 22.159 1.00 47.62 168 LEU A CA 1
ATOM 1313 C C . LEU A 1 168 ? -24.311 -7.673 23.500 1.00 47.62 168 LEU A C 1
ATOM 1315 O O . LEU A 1 168 ? -23.576 -7.646 24.479 1.00 47.62 168 LEU A O 1
ATOM 1319 N N . SER A 1 169 ? -25.585 -7.271 23.576 1.00 40.66 169 SER A N 1
ATOM 1320 C CA . SER A 1 169 ? -26.322 -7.244 24.844 1.00 40.66 169 SER A CA 1
ATOM 1321 C C . SER A 1 169 ? -26.916 -8.634 25.085 1.00 40.66 169 SER A C 1
ATOM 1323 O O . SER A 1 169 ? -28.107 -8.874 24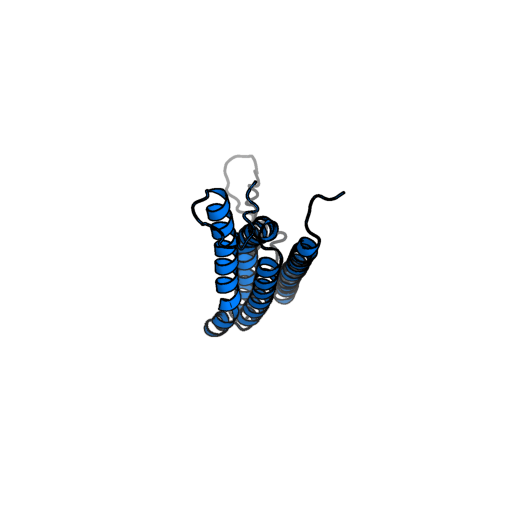.904 1.00 40.66 169 SER A O 1
ATOM 1325 N N . GLY A 1 170 ? -26.053 -9.588 25.424 1.00 44.50 170 GLY A N 1
ATOM 1326 C CA . GLY A 1 170 ? -26.466 -10.786 26.142 1.00 44.50 170 GLY A CA 1
ATOM 1327 C C . GLY A 1 170 ? -26.263 -10.530 27.632 1.00 44.50 170 GLY A C 1
ATOM 1328 O O . GLY A 1 170 ? -25.118 -10.444 28.046 1.00 44.50 170 GLY A O 1
ATOM 1329 N N . GLY A 1 171 ? -27.362 -10.376 28.384 1.00 43.75 171 GLY A N 1
ATOM 1330 C CA . GLY A 1 171 ? -27.468 -10.484 29.854 1.00 43.75 171 GLY A CA 1
ATOM 1331 C C . GLY A 1 171 ? -26.504 -9.621 30.686 1.00 43.75 171 GLY A C 1
ATOM 1332 O O . GLY A 1 171 ? -25.321 -9.892 30.782 1.00 43.75 171 GLY A O 1
ATOM 1333 N N . CYS A 1 172 ? -26.963 -8.608 31.410 1.00 34.59 172 CYS A N 1
ATOM 1334 C CA . CYS A 1 172 ? -27.750 -8.840 32.611 1.00 34.59 172 CYS A CA 1
ATOM 1335 C C . CYS A 1 172 ? -28.683 -7.651 32.851 1.00 34.59 172 CYS A C 1
ATOM 1337 O O . CYS A 1 172 ? -28.243 -6.533 33.111 1.00 34.59 172 CYS A O 1
ATOM 1339 N N . LYS A 1 173 ? -29.989 -7.913 32.781 1.00 48.09 173 LYS A N 1
ATOM 1340 C CA . LYS A 1 173 ? -30.957 -7.142 33.550 1.00 48.09 173 LYS A CA 1
ATOM 1341 C C . LYS A 1 173 ? -30.838 -7.653 34.986 1.00 48.09 173 LYS A C 1
ATOM 1343 O O . LYS A 1 173 ? -31.382 -8.713 35.273 1.00 48.09 173 LYS A O 1
ATOM 1348 N N . SER A 1 174 ? -30.134 -6.940 35.860 1.00 42.44 174 SER A N 1
ATOM 1349 C CA . SER 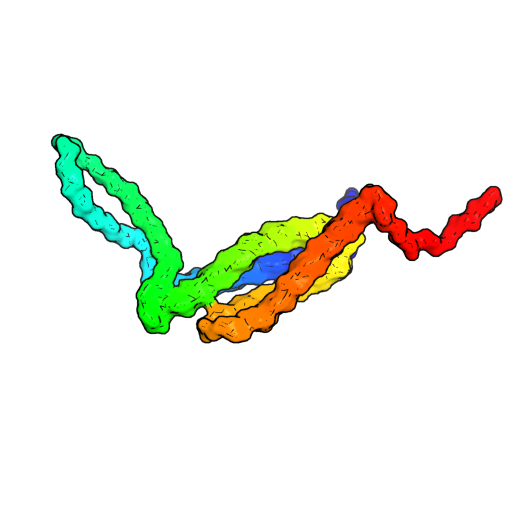A 1 174 ? -30.448 -7.033 37.286 1.00 42.44 174 SER A CA 1
ATOM 1350 C C . SER A 1 174 ? -31.395 -5.886 37.592 1.00 42.44 174 SER A C 1
ATOM 1352 O O . SER A 1 174 ? -31.006 -4.721 37.607 1.00 42.44 174 SER A O 1
ATOM 1354 N N . CYS A 1 175 ? -32.669 -6.251 37.691 1.00 41.44 175 CYS A N 1
ATOM 1355 C CA . CYS A 1 175 ? -33.717 -5.474 38.324 1.00 41.44 175 CYS 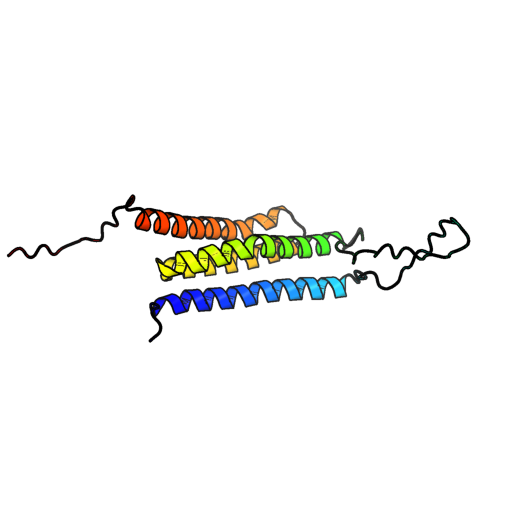A CA 1
ATOM 1356 C C . CYS A 1 175 ? -33.348 -5.174 39.784 1.00 41.44 175 CYS A C 1
ATOM 1358 O O . CYS A 1 175 ? -32.658 -5.991 40.384 1.00 41.44 175 CYS A O 1
ATOM 1360 N N . HIS A 1 176 ? -33.879 -4.046 40.273 1.00 39.16 176 HIS A N 1
ATOM 1361 C CA . HIS A 1 176 ? -34.168 -3.678 41.668 1.00 39.16 176 HIS A CA 1
ATOM 1362 C C . HIS A 1 176 ? -33.121 -3.952 42.754 1.00 39.16 176 HIS A C 1
ATOM 1364 O O . HIS A 1 176 ? -32.855 -5.128 43.072 1.00 39.16 176 HIS A O 1
#

Foldseek 3Di:
DPPADPLLVLLVVLVVLLVVLLVVLVVVLVVLCVVVVQPQDDDPPPPPPPDDDPDPDPPCPPPGGRQFDPDPPCRLLSNLSSVLSVVCVVCVVLLNVLSVQLCRPPVVQSSVLSVQLSVLSVQQSVLSNVSDPVSNVSSVSNVVSSVVSVVSNVVVVCVVVVVDDPPPPDDDDPDD

Nearest PDB structures (foldseek):
  6r7d-assembly3_H  TM=9.004E-01  e=1.283E-04  Homo sapiens
  4nta-assembly1_A  TM=8.030E-01  e=6.380E-05  Mus musculus

Radius of gyration: 24.55 Å; Cα contacts (8 Å, |Δi|>4): 154; chains: 1; bounding box: 55×55×75 Å

Secondary structure (DSSP, 8-state):
---S-TTHHHHHHHHHHHHHHHHHHHHHHHHHHHHTT---------------SS-------------S---TTTHHHHHHHHHHHHHHHHHHHHHHHHHHHHHHH-HHHHHHHHHHHHHHHHHHHHHHTT--GGGGGGGHHHHHHHHHHHHHHHHHHHHHTT-S--S---S-----

Solvent-accessible surface area (backbone atoms only — not comparable to full-atom values): 10172 Å² total; per-residue (Å²): 128,84,96,62,64,80,59,41,54,50,31,53,52,40,51,55,52,46,51,53,51,55,49,53,48,54,49,53,43,54,51,45,39,64,73,66,64,54,60,60,58,74,83,76,80,74,85,75,82,77,89,66,73,100,59,93,74,83,78,77,75,76,68,68,61,53,84,64,53,86,46,89,88,63,14,64,48,54,40,35,44,47,50,50,46,50,56,48,60,71,48,41,61,62,47,53,50,29,44,57,62,18,19,75,81,39,18,69,63,33,26,52,33,46,47,46,23,48,53,13,46,54,44,24,46,59,21,35,69,67,69,47,77,77,49,41,62,66,18,49,50,23,55,55,23,48,53,50,34,48,48,46,34,50,53,51,51,35,45,74,72,62,77,46,82,76,89,75,83,71,83,82,87,79,74,134

Organism: Balaenoptera physalus (NCBI:txid9770)